Protein AF-A0AA41VU25-F1 (afdb_monomer_lite)

Foldseek 3Di:
DDDPCNVQVFDFPDDDDPDTDTHNDPPDDPVPGDDDPPPPPPPDPDDDDDLADCDWPPDDNVVLVVLLVVQVVDDAQEEDDPPQDCLCVLVSVLVCVVPDQKHKYADPPDDPVLVSVVLSVSCVSQVWHFSDCPPNMTMIGNDPDDDRPDPPPDDDDDPVSRCVRPDDPDDDDDDDDDDDDDDDPDDDDDDDDDDDDDDDDDDD

InterPro domains:
  IPR001890 RNA-binding, CRM domain [PF01985] (59-142)
  IPR001890 RNA-binding, CRM domain [PS51295] (57-153)
  IPR001890 RNA-binding, CRM domain [SM01103] (59-142)
  IPR035920 YhbY-like superfamily [G3DSA:3.30.110.60] (59-152)
  IPR035920 YhbY-like superfamily [SSF75471] (59-149)
  IPR044599 CRS2-associated factor, plant [PTHR46247] (3-173)

Structure (mmCIF, N/CA/C/O backbone):
data_AF-A0AA41VU25-F1
#
_entry.id   AF-A0AA41VU25-F1
#
loop_
_atom_site.group_PDB
_atom_site.id
_atom_site.type_symbol
_atom_site.label_atom_id
_atom_site.label_alt_id
_atom_site.label_comp_id
_atom_site.label_asym_id
_atom_site.label_entity_id
_atom_site.label_seq_id
_atom_site.pdbx_PDB_ins_code
_atom_site.Cartn_x
_atom_site.Cartn_y
_atom_site.Cartn_z
_atom_site.occupancy
_atom_site.B_iso_or_equiv
_atom_site.auth_seq_id
_atom_site.auth_comp_id
_atom_site.auth_asym_id
_atom_site.auth_atom_id
_atom_site.pdbx_PDB_model_num
ATOM 1 N N . MET A 1 1 ? 10.301 0.968 -45.596 1.00 41.22 1 MET A N 1
ATOM 2 C CA . MET A 1 1 ? 11.310 0.675 -44.555 1.00 41.22 1 MET A CA 1
ATOM 3 C C . MET A 1 1 ? 12.682 0.916 -45.179 1.00 41.22 1 MET A C 1
ATOM 5 O O . MET A 1 1 ? 13.090 0.111 -45.998 1.00 41.22 1 MET A O 1
ATOM 9 N N . LEU A 1 2 ? 13.325 2.062 -44.917 1.00 47.28 2 LEU A N 1
ATOM 10 C CA . LEU A 1 2 ? 14.643 2.379 -45.497 1.00 47.28 2 LEU A CA 1
ATOM 11 C C . LEU A 1 2 ? 15.702 1.459 -44.886 1.00 47.28 2 LEU A C 1
ATOM 13 O O . LEU A 1 2 ? 15.815 1.381 -43.659 1.00 47.28 2 LEU A O 1
ATOM 17 N N . THR A 1 3 ? 16.449 0.755 -45.729 1.00 66.44 3 THR A N 1
ATOM 18 C CA . THR A 1 3 ? 17.489 -0.172 -45.285 1.00 66.44 3 THR A CA 1
ATOM 19 C C . THR A 1 3 ? 18.741 0.603 -44.876 1.00 66.44 3 THR A C 1
ATOM 21 O O . THR A 1 3 ? 18.962 1.742 -45.285 1.00 66.44 3 THR A O 1
ATOM 24 N N . LEU A 1 4 ? 19.588 0.006 -44.031 1.00 66.31 4 LEU A N 1
ATOM 25 C CA . LEU A 1 4 ? 20.839 0.640 -43.598 1.00 66.31 4 LEU A CA 1
ATOM 26 C C . LEU A 1 4 ? 21.718 1.024 -44.803 1.00 66.31 4 LEU A C 1
ATOM 28 O O . LEU A 1 4 ? 22.346 2.080 -44.787 1.00 66.31 4 LEU A O 1
ATOM 32 N N . GLN A 1 5 ? 21.672 0.215 -45.863 1.00 67.19 5 GLN A N 1
ATOM 33 C CA . GLN A 1 5 ? 22.309 0.446 -47.161 1.00 67.19 5 GLN A CA 1
ATOM 34 C C . GLN A 1 5 ? 21.930 1.800 -47.781 1.00 67.19 5 GLN A C 1
ATOM 36 O O . GLN A 1 5 ? 22.823 2.534 -48.203 1.00 67.19 5 GLN A O 1
ATOM 41 N N . ASP A 1 6 ? 20.650 2.174 -47.726 1.00 64.88 6 ASP A N 1
ATOM 42 C CA . ASP A 1 6 ? 20.134 3.429 -48.292 1.00 64.88 6 ASP A CA 1
ATOM 43 C C . ASP A 1 6 ? 20.660 4.663 -47.542 1.00 64.88 6 ASP A C 1
ATOM 45 O O . ASP A 1 6 ? 20.909 5.707 -48.138 1.00 64.88 6 ASP A O 1
ATOM 49 N N . LYS A 1 7 ? 20.883 4.542 -46.225 1.00 67.25 7 LYS A N 1
ATOM 50 C CA . LYS A 1 7 ? 21.406 5.631 -45.378 1.00 67.25 7 LYS A CA 1
ATOM 51 C C . LYS A 1 7 ? 22.928 5.741 -45.387 1.00 67.25 7 LYS A C 1
ATOM 53 O O . LYS A 1 7 ? 23.464 6.792 -45.051 1.00 67.25 7 LYS A O 1
ATOM 58 N N . THR A 1 8 ? 23.628 4.646 -45.684 1.00 67.81 8 THR A N 1
ATOM 59 C CA . THR A 1 8 ? 25.094 4.570 -45.571 1.00 67.81 8 THR A CA 1
ATOM 60 C C . THR A 1 8 ? 25.846 4.462 -46.893 1.00 67.81 8 THR A C 1
ATOM 62 O O . THR A 1 8 ? 27.078 4.382 -46.839 1.00 67.81 8 THR A O 1
ATOM 65 N N . SER A 1 9 ? 25.131 4.494 -48.028 1.00 70.25 9 SER A N 1
ATOM 66 C CA . SER A 1 9 ? 25.654 4.547 -49.407 1.00 70.25 9 SER A CA 1
ATOM 67 C C . SER A 1 9 ? 26.763 3.529 -49.719 1.00 70.25 9 SER A C 1
ATOM 69 O O . SER A 1 9 ? 27.660 3.779 -50.520 1.00 70.25 9 SER A O 1
ATOM 71 N N . GLY A 1 10 ? 26.719 2.352 -49.088 1.00 76.69 10 GLY A N 1
ATOM 72 C CA . GLY A 1 10 ? 27.712 1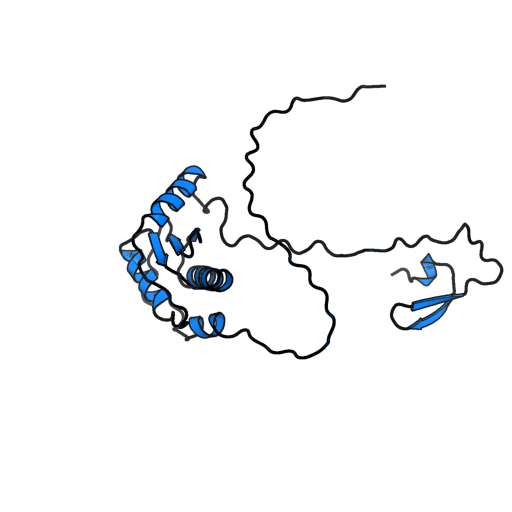.293 -49.272 1.00 76.69 10 GLY A CA 1
ATOM 73 C C . GLY A 1 10 ? 27.094 -0.098 -49.302 1.00 76.69 10 GLY A C 1
ATOM 74 O O . GLY A 1 10 ? 25.953 -0.298 -48.895 1.00 76.69 10 GLY A O 1
ATOM 75 N N . LYS A 1 11 ? 27.859 -1.084 -49.775 1.00 82.06 11 LYS A N 1
ATOM 76 C CA . LYS A 1 11 ? 27.444 -2.489 -49.849 1.00 82.06 11 LYS A CA 1
ATOM 77 C C . LYS A 1 11 ? 27.870 -3.238 -48.585 1.00 82.06 11 LYS A C 1
ATOM 79 O O . LYS A 1 11 ? 29.040 -3.198 -48.217 1.00 82.06 11 LYS A O 1
ATOM 84 N N . ILE A 1 12 ? 26.948 -3.939 -47.924 1.00 83.62 12 ILE A N 1
ATOM 85 C CA . ILE A 1 12 ? 27.280 -4.791 -46.771 1.00 83.62 12 ILE A CA 1
ATOM 86 C C . ILE A 1 12 ? 28.015 -6.025 -47.297 1.00 83.62 12 ILE A C 1
ATOM 88 O O . ILE A 1 12 ? 27.480 -6.741 -48.140 1.00 83.62 12 ILE A O 1
ATOM 92 N N . ILE A 1 13 ? 29.246 -6.241 -46.831 1.00 87.69 13 ILE A N 1
ATOM 93 C CA . ILE A 1 13 ? 30.076 -7.395 -47.224 1.00 87.69 13 ILE A CA 1
ATOM 94 C C . ILE A 1 13 ? 30.169 -8.444 -46.120 1.00 87.69 13 ILE A C 1
ATOM 96 O O . ILE A 1 13 ? 30.471 -9.599 -46.400 1.00 87.69 13 ILE A O 1
ATOM 100 N N . TYR A 1 14 ? 29.891 -8.053 -44.875 1.00 86.69 14 TYR A N 1
ATOM 101 C CA . TYR A 1 14 ? 29.884 -8.960 -43.739 1.00 86.69 14 TYR A CA 1
ATOM 102 C C . TYR A 1 14 ? 28.978 -8.433 -42.627 1.00 86.69 14 TYR A C 1
ATOM 104 O O . TYR A 1 14 ? 28.976 -7.235 -42.319 1.00 86.69 14 TYR A O 1
ATOM 112 N N . ARG A 1 15 ? 28.213 -9.341 -42.021 1.00 86.31 15 ARG A N 1
ATOM 113 C CA . ARG A 1 15 ? 27.334 -9.058 -40.887 1.00 86.31 15 ARG A CA 1
ATOM 114 C C . ARG A 1 15 ? 27.413 -10.220 -39.905 1.00 86.31 15 ARG A C 1
ATOM 116 O O . ARG A 1 15 ? 27.029 -11.330 -40.256 1.00 86.31 15 ARG A O 1
ATOM 123 N N . HIS A 1 16 ? 27.881 -9.954 -38.690 1.00 89.00 16 HIS A N 1
ATOM 124 C CA . HIS A 1 16 ? 27.944 -10.949 -37.621 1.00 89.00 16 HIS A CA 1
ATOM 125 C C . HIS A 1 16 ? 27.692 -10.288 -36.264 1.00 89.00 16 HIS A C 1
ATOM 127 O O . HIS A 1 16 ? 28.461 -9.431 -35.827 1.00 89.00 16 HIS A O 1
ATOM 133 N N . GLY A 1 17 ? 26.606 -10.682 -35.594 1.00 85.50 17 GLY A N 1
ATOM 134 C CA . GLY A 1 17 ? 26.178 -10.077 -34.330 1.00 85.50 17 GLY A CA 1
ATOM 135 C C . GLY A 1 17 ? 25.996 -8.557 -34.444 1.00 85.50 17 GLY A C 1
ATOM 136 O O . GLY A 1 17 ? 25.300 -8.074 -35.338 1.00 85.50 17 GLY A O 1
ATOM 137 N N . GLY A 1 18 ? 26.647 -7.811 -33.545 1.00 81.00 18 GLY A N 1
ATOM 138 C CA . GLY A 1 18 ? 26.679 -6.342 -33.543 1.00 81.00 18 GLY A CA 1
ATOM 139 C C . GLY A 1 18 ? 27.712 -5.709 -34.488 1.00 81.00 18 GLY A C 1
ATOM 140 O O . GLY A 1 18 ? 27.773 -4.485 -34.580 1.00 81.00 18 GLY A O 1
ATOM 141 N N . LEU A 1 19 ? 28.522 -6.509 -35.192 1.00 81.00 19 LEU A N 1
ATOM 142 C CA . LEU A 1 19 ? 29.538 -6.025 -36.126 1.00 81.00 19 LEU A CA 1
ATOM 143 C C . LEU A 1 19 ? 28.995 -6.014 -37.561 1.00 81.00 19 LEU A C 1
ATOM 145 O O . LEU A 1 19 ? 28.517 -7.028 -38.081 1.00 81.00 19 LEU A O 1
ATOM 149 N N . LEU A 1 20 ? 29.124 -4.866 -38.225 1.00 83.19 20 LEU A N 1
ATOM 150 C CA . LEU A 1 20 ? 28.741 -4.675 -39.621 1.00 83.19 20 LEU A CA 1
ATOM 151 C C . LEU A 1 20 ? 29.909 -4.072 -40.401 1.00 83.19 20 LEU A C 1
ATOM 153 O O . LEU A 1 20 ? 30.399 -2.996 -40.060 1.00 83.19 20 LEU A O 1
ATOM 157 N N . VAL A 1 21 ? 30.334 -4.757 -41.464 1.00 83.94 21 VAL A N 1
ATOM 158 C CA . VAL A 1 21 ? 31.410 -4.296 -42.350 1.00 83.94 21 VAL A CA 1
ATOM 159 C C . VAL A 1 21 ? 30.805 -3.877 -43.686 1.00 83.94 21 VAL A C 1
ATOM 161 O O . VAL A 1 21 ? 30.154 -4.667 -44.379 1.00 83.94 21 VAL A O 1
ATOM 164 N N . LEU A 1 22 ? 31.024 -2.611 -44.041 1.00 83.19 22 LEU A N 1
ATOM 165 C CA . LEU A 1 22 ? 30.479 -1.981 -45.239 1.00 83.19 22 LEU A CA 1
ATOM 166 C C . LEU A 1 22 ? 31.597 -1.607 -46.215 1.00 83.19 22 LEU A C 1
ATOM 168 O O . LEU A 1 22 ? 32.545 -0.915 -45.848 1.00 83.19 22 LEU A O 1
ATOM 172 N N . TYR A 1 23 ? 31.441 -2.001 -47.473 1.00 82.62 23 TYR A N 1
ATOM 173 C CA . TYR A 1 23 ? 32.309 -1.612 -48.575 1.00 82.62 23 TYR A CA 1
ATOM 174 C C . TYR A 1 23 ? 31.723 -0.413 -49.332 1.00 82.62 23 TYR A C 1
ATOM 176 O O . TYR A 1 23 ? 30.614 -0.490 -49.859 1.00 82.62 23 TYR A O 1
ATOM 184 N N . ARG A 1 24 ? 32.473 0.694 -49.403 1.00 76.00 24 ARG A N 1
ATOM 185 C CA . ARG A 1 24 ? 32.051 1.961 -50.042 1.00 76.00 24 ARG A CA 1
ATOM 186 C C . ARG A 1 24 ? 32.829 2.327 -51.318 1.00 76.00 24 ARG A C 1
ATOM 188 O O . ARG A 1 24 ? 32.585 3.373 -51.904 1.00 76.00 24 ARG A O 1
ATOM 195 N N . GLY A 1 25 ? 33.740 1.462 -51.777 1.00 78.56 25 GLY A N 1
ATOM 196 C CA . GLY A 1 25 ? 34.545 1.692 -52.985 1.00 78.56 25 GLY A CA 1
ATOM 197 C C . GLY A 1 25 ? 35.730 2.653 -52.798 1.00 78.56 25 GLY A C 1
ATOM 198 O O . GLY A 1 25 ? 36.012 3.112 -51.694 1.00 78.56 25 GLY A O 1
ATOM 199 N N . ARG A 1 26 ? 36.454 2.933 -53.895 1.00 77.06 26 ARG A N 1
ATOM 200 C CA . ARG A 1 26 ? 37.685 3.759 -53.915 1.00 77.06 26 ARG A CA 1
ATOM 201 C C . ARG A 1 26 ? 37.443 5.277 -53.946 1.00 77.06 26 ARG A C 1
ATOM 203 O O . ARG A 1 26 ? 38.367 6.029 -53.675 1.00 77.06 26 ARG A O 1
ATOM 210 N N . HIS A 1 27 ? 36.217 5.715 -54.235 1.00 67.88 27 HIS A N 1
ATOM 211 C CA . HIS A 1 27 ? 35.813 7.130 -54.284 1.00 67.88 27 HIS A CA 1
ATOM 212 C C . HIS A 1 27 ? 35.072 7.577 -53.014 1.00 67.88 27 HIS A C 1
ATOM 214 O O . HIS A 1 27 ? 34.283 8.516 -53.040 1.00 67.88 27 HIS A O 1
ATOM 220 N N . TYR A 1 28 ? 35.281 6.881 -51.897 1.00 73.44 28 TYR A N 1
ATOM 221 C CA . TYR A 1 28 ? 34.665 7.250 -50.631 1.00 73.44 28 TYR A CA 1
ATOM 222 C C . TYR A 1 28 ? 35.291 8.537 -50.087 1.00 73.44 28 TYR A C 1
ATOM 224 O O . TYR A 1 28 ? 36.489 8.569 -49.806 1.00 73.44 28 TYR A O 1
ATOM 232 N N . ILE A 1 29 ? 34.474 9.576 -49.901 1.00 75.81 29 ILE A N 1
ATOM 233 C CA . ILE A 1 29 ? 34.880 10.842 -49.288 1.00 75.81 29 ILE A CA 1
ATOM 234 C C . ILE A 1 29 ? 34.591 10.754 -47.781 1.00 75.81 29 ILE A C 1
ATOM 236 O O . ILE A 1 29 ? 33.427 10.799 -47.379 1.00 75.81 29 ILE A O 1
ATOM 240 N N . PRO A 1 30 ? 35.609 10.676 -46.899 1.00 74.81 30 PRO A N 1
ATOM 241 C CA . PRO A 1 30 ? 35.383 10.505 -45.460 1.00 74.81 30 PRO A CA 1
ATOM 242 C C . PRO A 1 30 ? 34.601 11.650 -44.804 1.00 74.81 30 PRO A C 1
ATOM 244 O O . PRO A 1 30 ? 34.022 11.460 -43.736 1.00 74.81 30 PRO A O 1
ATOM 247 N N . LYS A 1 31 ? 34.590 12.831 -45.433 1.00 78.12 31 LYS A N 1
ATOM 248 C CA . LYS A 1 31 ? 33.888 14.030 -44.958 1.00 78.12 31 LYS A CA 1
ATOM 249 C C . LYS A 1 31 ? 32.368 13.944 -45.117 1.00 78.12 31 LYS A C 1
ATOM 251 O O . LYS A 1 31 ? 31.656 14.536 -44.320 1.00 78.12 31 LYS A O 1
ATOM 256 N N . GLU A 1 32 ? 31.879 13.179 -46.090 1.00 75.44 32 GLU A N 1
ATOM 257 C CA . GLU A 1 32 ? 30.443 12.998 -46.361 1.00 75.44 32 GLU A CA 1
ATOM 258 C C . GLU A 1 32 ? 29.867 11.780 -45.627 1.00 75.44 32 GLU A C 1
ATOM 260 O O . GLU A 1 32 ? 28.748 11.336 -45.888 1.00 75.44 32 GLU A O 1
ATOM 265 N N . ARG A 1 33 ? 30.639 11.196 -44.702 1.00 75.94 33 ARG A N 1
ATOM 266 C CA . ARG A 1 33 ? 30.195 10.020 -43.964 1.00 75.94 33 ARG A CA 1
ATOM 267 C C . ARG A 1 33 ? 28.975 10.371 -43.104 1.00 75.94 33 ARG A C 1
ATOM 269 O O . ARG A 1 33 ? 29.029 11.340 -42.343 1.00 75.94 33 ARG A O 1
ATOM 276 N N . PRO A 1 34 ? 27.906 9.562 -43.132 1.00 73.38 34 PRO A N 1
ATOM 277 C CA . PRO A 1 34 ? 26.805 9.741 -42.202 1.00 73.38 34 PRO A CA 1
ATOM 278 C C . PRO A 1 34 ? 27.305 9.449 -40.785 1.00 73.38 34 PRO A C 1
ATOM 280 O O . PRO A 1 34 ? 27.796 8.355 -40.489 1.00 73.38 34 PRO A O 1
ATOM 283 N N . VAL A 1 35 ? 27.192 10.439 -39.904 1.00 77.00 35 VAL A N 1
ATOM 284 C CA . VAL A 1 35 ? 27.427 10.256 -38.473 1.00 77.00 35 VAL A CA 1
ATOM 285 C C . VAL A 1 35 ? 26.177 9.600 -37.908 1.00 77.00 35 VAL A C 1
ATOM 287 O O . VAL A 1 35 ? 25.167 10.259 -37.681 1.00 77.00 35 VAL A O 1
ATOM 290 N N . VAL A 1 36 ? 26.221 8.279 -37.739 1.00 70.19 36 VAL A N 1
ATOM 291 C CA . VAL A 1 36 ? 25.159 7.562 -37.031 1.00 70.19 36 VAL A CA 1
ATOM 292 C C . VAL A 1 36 ? 25.329 7.894 -35.550 1.00 70.19 36 VAL A C 1
ATOM 294 O O . VAL A 1 36 ? 26.361 7.525 -34.982 1.00 70.19 36 VAL A O 1
ATOM 297 N N . PRO A 1 37 ? 24.386 8.614 -34.919 1.00 74.50 37 PRO A N 1
ATOM 298 C CA . PRO A 1 37 ? 24.480 8.865 -33.492 1.00 74.50 37 PRO A CA 1
ATOM 299 C C . PRO A 1 37 ? 24.480 7.519 -32.770 1.00 74.50 37 PRO A C 1
ATOM 301 O O . PRO A 1 37 ? 23.739 6.607 -33.146 1.00 74.50 37 PRO A O 1
ATOM 304 N N . VAL A 1 38 ? 25.315 7.384 -31.740 1.00 74.44 38 VAL A N 1
ATOM 305 C CA . VAL A 1 38 ? 25.257 6.222 -30.852 1.00 74.44 38 VAL A CA 1
ATOM 306 C C . VAL A 1 38 ? 23.897 6.289 -30.167 1.00 74.44 38 VAL A C 1
ATOM 308 O O . VAL A 1 38 ? 23.686 7.087 -29.257 1.00 74.44 38 VAL A O 1
ATOM 311 N N . MET A 1 39 ? 22.934 5.520 -30.673 1.00 67.00 39 MET A N 1
ATOM 312 C CA . MET A 1 39 ? 21.599 5.457 -30.101 1.00 67.00 39 MET A CA 1
ATOM 313 C C . MET A 1 39 ? 21.704 4.721 -28.764 1.00 67.00 39 MET A C 1
ATOM 315 O O . MET A 1 39 ? 21.533 3.505 -28.710 1.00 67.00 39 MET A O 1
ATOM 319 N N . LEU A 1 40 ? 21.976 5.456 -27.679 1.00 66.94 40 LEU A N 1
ATOM 320 C CA . LEU A 1 40 ? 21.657 5.029 -26.313 1.00 66.94 40 LEU A CA 1
ATOM 321 C C . LEU A 1 40 ? 20.131 5.025 -26.169 1.00 66.94 40 LEU A C 1
ATOM 323 O O . LEU A 1 40 ? 19.542 5.824 -25.450 1.00 66.94 40 LEU A O 1
ATOM 327 N N . TRP A 1 41 ? 19.462 4.148 -26.908 1.00 65.12 41 TRP A N 1
ATOM 328 C CA . TRP A 1 41 ? 18.037 3.921 -26.747 1.00 65.12 41 TRP A CA 1
ATOM 329 C C . TRP A 1 41 ? 17.854 3.023 -25.522 1.00 65.12 41 TRP A C 1
ATOM 331 O O . TRP A 1 41 ? 17.637 1.820 -25.634 1.00 65.12 41 TRP A O 1
ATOM 341 N N . ARG A 1 42 ? 18.020 3.603 -24.330 1.00 73.12 42 ARG A N 1
ATOM 342 C CA . ARG A 1 42 ? 17.448 3.029 -23.115 1.00 73.12 42 ARG A CA 1
ATOM 343 C C . ARG A 1 42 ? 16.050 3.626 -23.008 1.00 73.12 42 ARG A C 1
ATOM 345 O O . ARG A 1 42 ? 15.961 4.843 -22.828 1.00 73.12 42 ARG A O 1
ATOM 352 N N . PRO A 1 43 ? 14.973 2.842 -23.212 1.00 81.62 43 PRO A N 1
ATOM 353 C CA . PRO A 1 43 ? 13.639 3.354 -22.941 1.00 81.62 43 PRO A CA 1
ATOM 354 C C . PRO A 1 43 ? 13.638 3.902 -21.516 1.00 81.62 43 PRO A C 1
ATOM 356 O O . PRO A 1 43 ? 14.293 3.332 -20.641 1.00 81.62 43 PRO A O 1
ATOM 359 N N . HIS A 1 44 ? 12.958 5.028 -21.303 1.00 81.25 44 HIS A N 1
ATOM 360 C CA . HIS A 1 44 ? 12.808 5.554 -19.955 1.00 81.25 44 HIS A CA 1
ATOM 361 C C . HIS A 1 44 ? 12.253 4.435 -19.078 1.00 81.25 44 HIS A C 1
ATOM 363 O O . HIS A 1 44 ? 11.290 3.768 -19.472 1.00 81.25 44 HIS A O 1
ATOM 369 N N . GLU A 1 45 ? 12.887 4.204 -17.930 1.00 84.19 45 GLU A N 1
ATOM 370 C CA . GLU A 1 45 ? 12.468 3.135 -17.038 1.00 84.19 45 GLU A CA 1
ATOM 371 C C . GLU A 1 45 ? 10.974 3.294 -16.729 1.00 84.19 45 GLU A C 1
ATOM 373 O O . GLU A 1 45 ? 10.497 4.422 -16.530 1.00 84.19 45 GLU A O 1
ATOM 378 N N . PRO A 1 46 ? 10.198 2.200 -16.757 1.00 90.12 46 PRO A N 1
ATOM 379 C CA . PRO A 1 46 ? 8.777 2.284 -16.484 1.00 90.12 46 PRO A CA 1
ATOM 380 C C . PRO A 1 46 ? 8.569 2.847 -15.076 1.00 90.12 46 PRO A C 1
ATOM 382 O O . PRO A 1 46 ? 9.053 2.300 -14.086 1.00 90.12 46 PRO A O 1
ATOM 385 N N . ILE A 1 47 ? 7.838 3.957 -14.986 1.00 86.69 47 ILE A N 1
ATOM 386 C CA . ILE A 1 47 ? 7.497 4.570 -13.704 1.00 86.69 47 ILE A CA 1
ATOM 387 C C . ILE A 1 47 ? 6.339 3.769 -13.108 1.00 86.69 47 ILE A C 1
ATOM 389 O O . ILE A 1 47 ? 5.194 3.896 -13.543 1.00 86.69 47 ILE A O 1
ATOM 393 N N . TYR A 1 48 ? 6.629 2.940 -12.107 1.00 83.19 48 TYR A N 1
ATOM 394 C CA . TYR A 1 48 ? 5.590 2.204 -11.393 1.00 83.19 48 TYR A CA 1
ATOM 395 C C . TYR A 1 48 ? 4.832 3.131 -10.432 1.00 83.19 48 TYR A C 1
ATOM 397 O O . TYR A 1 48 ? 5.454 3.875 -9.664 1.00 83.19 48 TYR A O 1
ATOM 405 N N . PRO A 1 49 ? 3.489 3.090 -10.421 1.00 84.50 49 PRO A N 1
ATOM 406 C CA . PRO A 1 49 ? 2.710 3.863 -9.469 1.00 84.50 49 PRO A CA 1
ATOM 407 C C . PRO A 1 49 ? 2.990 3.396 -8.036 1.00 84.50 49 PRO A C 1
ATOM 409 O O . PRO A 1 49 ? 3.204 2.215 -7.759 1.00 84.50 49 PRO A O 1
ATOM 412 N N . ARG A 1 50 ? 2.968 4.341 -7.092 1.00 85.69 50 ARG A N 1
ATOM 413 C CA . ARG A 1 50 ? 3.150 4.041 -5.668 1.00 85.69 50 ARG A CA 1
ATOM 414 C C . ARG A 1 50 ? 1.939 3.280 -5.129 1.00 85.69 50 ARG A C 1
ATOM 416 O O . ARG A 1 50 ? 0.801 3.629 -5.421 1.00 85.69 50 ARG A O 1
ATOM 423 N N . LEU A 1 51 ? 2.200 2.297 -4.267 1.00 81.56 51 LEU A N 1
ATOM 424 C CA . LEU A 1 51 ? 1.161 1.484 -3.627 1.00 81.56 51 LEU A CA 1
ATOM 425 C C . LEU A 1 51 ? 0.222 2.305 -2.722 1.00 81.56 51 LEU A C 1
ATOM 427 O O . LEU A 1 51 ? -0.961 2.004 -2.621 1.00 81.56 51 LEU A O 1
ATOM 431 N N . ILE A 1 52 ? 0.752 3.346 -2.076 1.00 85.38 52 ILE A N 1
ATOM 432 C CA . ILE A 1 52 ? -0.025 4.313 -1.295 1.00 85.38 52 ILE A CA 1
ATOM 433 C C . ILE A 1 52 ? 0.098 5.672 -1.975 1.00 85.38 52 ILE A C 1
ATOM 435 O O . ILE A 1 52 ? 1.209 6.158 -2.210 1.00 85.38 52 ILE A O 1
ATOM 439 N N . LYS A 1 53 ? -1.047 6.289 -2.268 1.00 81.56 53 LYS A N 1
ATOM 440 C CA . LYS A 1 53 ? -1.127 7.656 -2.789 1.00 81.56 53 LYS A CA 1
ATOM 441 C C . LYS A 1 53 ? -0.855 8.680 -1.678 1.00 81.56 53 LYS A C 1
ATOM 443 O O . LYS A 1 53 ? -1.081 8.422 -0.494 1.00 81.56 53 LYS A O 1
ATOM 448 N N . SER A 1 54 ? -0.362 9.863 -2.050 1.00 77.12 54 SER A N 1
ATOM 449 C CA . SER A 1 54 ? -0.142 10.975 -1.106 1.00 77.12 54 SER A CA 1
ATOM 450 C C . SER A 1 54 ? -1.438 11.411 -0.423 1.00 77.12 54 SER A C 1
ATOM 452 O O . SER A 1 54 ? -1.428 11.725 0.770 1.00 77.12 54 SER A O 1
ATOM 454 N N . THR A 1 55 ? -2.536 11.341 -1.163 1.00 80.75 55 THR A N 1
ATOM 455 C CA . THR A 1 55 ? -3.893 11.638 -0.719 1.00 80.75 55 THR A CA 1
ATOM 456 C C . THR A 1 55 ? -4.725 10.382 -0.911 1.00 80.75 55 THR A C 1
ATOM 458 O O . THR A 1 55 ? -4.574 9.696 -1.925 1.00 80.75 55 THR A O 1
ATOM 461 N N . ILE A 1 56 ? -5.552 10.045 0.074 1.00 81.69 56 ILE A N 1
ATOM 462 C CA . ILE A 1 56 ? -6.525 8.968 -0.092 1.00 81.69 56 ILE A CA 1
ATOM 463 C C . ILE A 1 56 ? -7.603 9.461 -1.063 1.00 81.69 56 ILE A C 1
ATOM 465 O O . ILE A 1 56 ? -8.004 10.621 -1.001 1.00 81.69 56 ILE A O 1
ATOM 469 N N . ASP A 1 57 ? -8.036 8.599 -1.984 1.00 77.81 57 ASP A N 1
ATOM 470 C CA . ASP A 1 57 ? -9.073 8.957 -2.951 1.00 77.81 57 ASP A CA 1
ATOM 471 C C . ASP A 1 57 ? -10.358 9.357 -2.200 1.00 77.81 57 ASP A C 1
ATOM 473 O O . ASP A 1 57 ? -10.860 8.590 -1.380 1.00 77.81 57 ASP A O 1
ATOM 477 N N . GLY A 1 58 ? -10.860 10.567 -2.463 1.00 75.56 58 GLY A N 1
ATOM 478 C CA . GLY A 1 58 ? -12.069 11.112 -1.833 1.00 75.56 58 GLY A CA 1
ATOM 479 C C . GLY A 1 58 ? -11.855 11.917 -0.546 1.00 75.56 58 GLY A C 1
ATOM 480 O O . GLY A 1 58 ? -12.815 12.509 -0.073 1.00 75.56 58 GLY A O 1
ATOM 481 N N . LEU A 1 59 ? -10.629 11.998 -0.013 1.00 82.00 59 LEU A N 1
ATOM 482 C CA . LEU A 1 59 ? -10.314 12.760 1.204 1.00 82.00 59 LEU A CA 1
ATOM 483 C C . LEU A 1 59 ? -9.436 13.980 0.907 1.00 82.00 59 LEU A C 1
ATOM 485 O O . LEU A 1 59 ? -8.651 13.988 -0.047 1.00 82.00 59 LEU A O 1
ATOM 489 N N . THR A 1 60 ? -9.503 15.004 1.756 1.00 88.06 60 THR A N 1
ATOM 490 C CA . THR A 1 60 ? -8.569 16.133 1.684 1.00 88.06 60 THR A CA 1
ATOM 491 C C . THR A 1 60 ? -7.178 15.747 2.206 1.00 88.06 60 THR A C 1
ATOM 493 O O . THR A 1 60 ? -6.961 14.710 2.848 1.00 88.06 60 THR A O 1
ATOM 496 N N . ILE A 1 61 ? -6.178 16.580 1.904 1.00 87.31 61 ILE A N 1
ATOM 497 C CA . ILE A 1 61 ? -4.781 16.334 2.297 1.00 87.31 61 ILE A CA 1
ATOM 498 C C . ILE A 1 61 ? -4.635 16.312 3.824 1.00 87.31 61 ILE A C 1
ATOM 500 O O . ILE A 1 61 ? -3.884 15.488 4.355 1.00 87.31 61 ILE A O 1
ATOM 504 N N . ASP A 1 62 ? -5.346 17.190 4.527 1.00 89.94 62 ASP A N 1
ATOM 505 C CA . ASP A 1 62 ? -5.227 17.322 5.977 1.00 89.94 62 ASP A CA 1
ATOM 506 C C . ASP A 1 62 ? -5.967 16.203 6.708 1.00 89.94 62 ASP A C 1
ATOM 508 O O . ASP A 1 62 ? -5.364 15.550 7.561 1.00 89.94 62 ASP A O 1
ATOM 512 N N . GLU A 1 63 ? -7.169 15.837 6.257 1.00 88.88 63 GLU A N 1
ATOM 513 C CA . GLU A 1 63 ? -7.863 14.632 6.733 1.00 88.88 63 GLU A CA 1
ATOM 514 C C . GLU A 1 63 ? -7.005 13.380 6.515 1.00 88.88 63 GLU A C 1
ATOM 516 O O . GLU A 1 63 ? -6.877 12.538 7.399 1.00 88.88 63 GLU A O 1
ATOM 521 N N . THR A 1 64 ? -6.312 13.268 5.376 1.00 87.25 64 THR A N 1
ATOM 522 C CA . THR A 1 64 ? -5.408 12.135 5.125 1.00 87.25 64 THR A CA 1
ATOM 523 C C . THR A 1 64 ? -4.247 12.092 6.134 1.00 87.25 64 THR A C 1
ATOM 525 O O . THR A 1 64 ? -3.818 11.011 6.559 1.00 87.25 64 THR A O 1
ATOM 528 N N . LYS A 1 65 ? -3.693 13.244 6.538 1.00 90.44 65 LYS A N 1
ATOM 529 C CA . LYS A 1 65 ? -2.649 13.298 7.581 1.00 90.44 65 LYS A CA 1
ATOM 530 C C . LYS A 1 65 ? -3.213 12.885 8.937 1.00 90.44 65 LYS A C 1
ATOM 532 O O . LYS A 1 65 ? -2.560 12.115 9.649 1.00 90.44 65 LYS A O 1
ATOM 537 N N . GLU A 1 66 ? -4.410 13.351 9.272 1.00 91.31 66 GLU A N 1
ATOM 538 C CA . GLU A 1 66 ? -5.113 12.962 10.493 1.00 91.31 66 GLU A CA 1
ATOM 539 C C . GLU A 1 66 ? -5.398 11.463 10.513 1.00 91.31 66 GLU A C 1
ATOM 541 O O . GLU A 1 66 ? -5.071 10.803 11.497 1.00 91.31 66 GLU A O 1
ATOM 546 N N . MET A 1 67 ? -5.850 10.886 9.400 1.00 89.56 67 MET A N 1
ATOM 547 C CA . MET A 1 67 ? -6.048 9.446 9.229 1.00 89.56 67 MET A CA 1
ATOM 548 C C . MET A 1 67 ? -4.767 8.657 9.476 1.00 89.56 67 MET A C 1
ATOM 550 O O . MET A 1 67 ? -4.776 7.656 10.190 1.00 89.56 67 MET A O 1
ATOM 554 N N . ARG A 1 68 ? -3.627 9.120 8.957 1.00 90.44 68 ARG A N 1
ATOM 555 C CA . ARG A 1 68 ? -2.331 8.476 9.226 1.00 90.44 68 ARG A CA 1
ATOM 556 C C . ARG A 1 68 ? -1.952 8.541 10.704 1.00 90.44 68 ARG A C 1
ATOM 558 O O . ARG A 1 68 ? -1.400 7.572 11.221 1.00 90.44 68 ARG A O 1
ATOM 565 N N . LYS A 1 69 ? -2.228 9.657 11.384 1.00 91.56 69 LYS A N 1
ATOM 566 C CA . LYS A 1 69 ? -1.949 9.822 12.819 1.00 91.56 69 LYS A CA 1
ATOM 567 C C . LYS A 1 69 ? -2.882 8.955 13.668 1.00 91.56 69 LYS A C 1
ATOM 569 O O . LYS A 1 69 ? -2.403 8.222 14.531 1.00 91.56 69 LYS A O 1
ATOM 574 N N . ARG A 1 70 ? -4.184 8.992 13.374 1.00 91.81 70 ARG A N 1
ATOM 575 C CA . ARG A 1 70 ? -5.237 8.194 14.013 1.00 91.81 70 ARG A CA 1
ATOM 576 C C . ARG A 1 70 ? -4.941 6.711 13.857 1.00 91.81 70 ARG A C 1
ATOM 578 O O . ARG A 1 70 ? -4.837 6.012 14.855 1.00 91.81 70 ARG A O 1
ATOM 585 N N . GLY A 1 71 ? -4.668 6.265 12.635 1.00 88.81 71 GLY A N 1
ATOM 586 C CA . GLY A 1 71 ? -4.376 4.871 12.312 1.00 88.81 71 GLY A CA 1
ATOM 587 C C . GLY A 1 71 ? -3.165 4.278 13.029 1.00 88.81 71 GLY A C 1
ATOM 588 O O . GLY A 1 71 ? -3.177 3.103 13.375 1.00 88.81 71 GLY A O 1
ATOM 589 N N . LEU A 1 72 ? -2.134 5.080 13.316 1.00 87.94 72 LEU A N 1
ATOM 590 C CA . LEU A 1 72 ? -1.001 4.627 14.133 1.00 87.94 72 LEU A CA 1
ATOM 591 C C . LEU A 1 72 ? -1.374 4.459 15.616 1.00 87.94 72 LEU A C 1
ATOM 593 O O . LEU A 1 72 ? -0.759 3.648 16.309 1.00 87.94 72 LEU A O 1
ATOM 597 N N . SER A 1 73 ? -2.371 5.207 16.095 1.00 89.19 73 SER A N 1
ATOM 598 C CA . SER A 1 73 ? -2.873 5.147 17.471 1.00 89.19 73 SER A CA 1
ATOM 599 C C . SER A 1 73 ? -3.905 4.037 17.702 1.00 89.19 73 SER A C 1
ATOM 601 O O . SER A 1 73 ? -4.126 3.675 18.856 1.00 89.19 73 SER A O 1
ATOM 603 N N . VAL A 1 74 ? -4.528 3.505 16.643 1.00 90.81 74 VAL A N 1
ATOM 604 C CA . VAL A 1 74 ? -5.483 2.382 16.722 1.00 90.81 74 VAL A CA 1
ATOM 605 C C . VAL A 1 74 ? -4.776 1.142 17.292 1.00 90.81 74 VAL A C 1
ATOM 607 O O . VAL A 1 74 ? -3.620 0.903 16.930 1.00 90.81 74 VAL A O 1
ATOM 610 N N . PRO A 1 75 ? -5.407 0.357 18.187 1.00 91.06 75 PRO A N 1
ATOM 611 C CA . PRO A 1 75 ? -4.835 -0.899 18.672 1.00 91.06 75 PRO A CA 1
ATOM 612 C C . PRO A 1 75 ? -4.564 -1.884 17.525 1.00 91.06 75 PRO A C 1
ATOM 614 O O . PRO A 1 75 ? -5.220 -1.868 16.490 1.00 91.06 75 PRO A O 1
ATOM 617 N N . ALA A 1 76 ? -3.557 -2.744 17.688 1.00 91.31 76 ALA A N 1
ATOM 618 C CA . ALA A 1 76 ? -3.252 -3.742 16.667 1.00 91.31 76 ALA A CA 1
ATOM 619 C C . ALA A 1 76 ? -4.263 -4.889 16.739 1.00 91.31 76 ALA A C 1
ATOM 621 O O . ALA A 1 76 ? -4.385 -5.522 17.784 1.00 91.31 76 ALA A O 1
ATOM 622 N N . LEU A 1 77 ? -4.918 -5.180 15.616 1.00 90.25 77 LEU A N 1
ATOM 623 C CA . LEU A 1 77 ? -5.827 -6.312 15.459 1.00 90.25 77 LEU A CA 1
ATOM 624 C C . LEU A 1 77 ? -5.066 -7.640 15.515 1.00 90.25 77 LEU A C 1
ATOM 626 O O . LEU A 1 77 ? -5.468 -8.577 16.196 1.00 90.25 77 LEU A O 1
ATOM 630 N N . ALA A 1 78 ? -3.955 -7.722 14.783 1.00 88.94 78 ALA A N 1
ATOM 631 C CA . ALA A 1 78 ? -3.163 -8.937 14.666 1.00 88.94 78 ALA A CA 1
ATOM 632 C C . ALA A 1 78 ? -1.671 -8.619 14.564 1.00 88.94 78 ALA A C 1
ATOM 634 O O . ALA A 1 78 ? -1.269 -7.579 14.033 1.00 88.94 78 ALA A O 1
ATOM 635 N N . LYS A 1 79 ? -0.850 -9.557 15.045 1.00 90.06 79 LYS A N 1
ATOM 636 C CA . LYS A 1 79 ? 0.606 -9.525 14.915 1.00 90.06 79 LYS A CA 1
ATOM 637 C C . LYS A 1 79 ? 1.057 -10.607 13.943 1.00 90.06 79 LYS A C 1
AT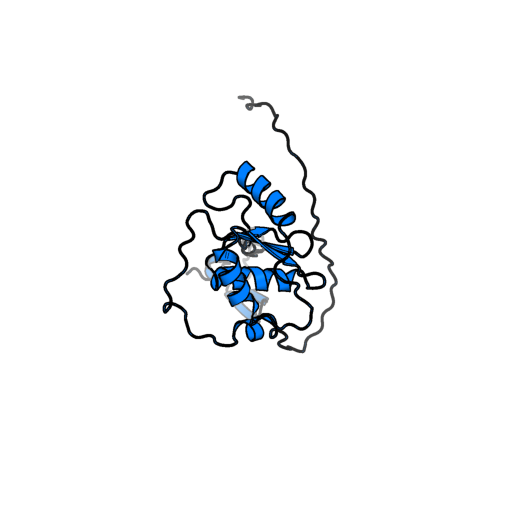OM 639 O O . LYS A 1 79 ? 0.889 -11.794 14.211 1.00 90.06 79 LYS A O 1
ATOM 644 N N . LEU A 1 80 ? 1.664 -10.195 12.839 1.00 88.44 80 LEU A N 1
ATOM 645 C CA . LEU A 1 80 ? 2.241 -11.094 11.853 1.00 88.44 80 LEU A CA 1
ATOM 646 C C . LEU A 1 80 ? 3.667 -11.457 12.258 1.00 88.44 80 LEU A C 1
ATOM 648 O O . LEU A 1 80 ? 4.491 -10.596 12.563 1.00 88.44 80 LEU A O 1
ATOM 652 N N . VAL A 1 81 ? 3.943 -12.757 12.258 1.00 83.69 81 VAL A N 1
AT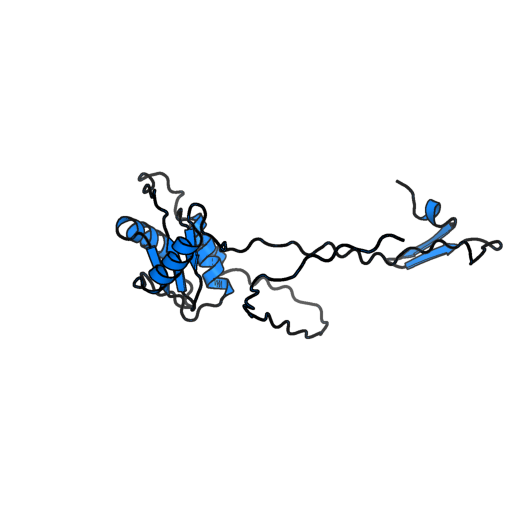OM 653 C CA . VAL A 1 81 ? 5.261 -13.329 12.549 1.00 83.69 81 VAL A CA 1
ATOM 654 C C . VAL A 1 81 ? 5.826 -13.919 11.251 1.00 83.69 81 VAL A C 1
ATOM 656 O O . VAL A 1 81 ? 5.078 -14.189 10.309 1.00 83.69 81 VAL A O 1
ATOM 659 N N . LYS A 1 82 ? 7.145 -14.144 11.191 1.00 79.56 82 LYS A N 1
ATOM 660 C CA . LYS A 1 82 ? 7.847 -14.720 10.026 1.00 79.56 82 LYS A CA 1
ATOM 661 C C . LYS A 1 82 ? 7.339 -16.098 9.572 1.00 79.56 82 LYS A C 1
ATOM 663 O O . LYS A 1 82 ? 7.701 -16.533 8.490 1.00 79.56 82 LYS A O 1
ATOM 668 N N . ASN A 1 83 ? 6.487 -16.763 10.353 1.00 73.50 83 ASN A N 1
ATOM 669 C CA . ASN A 1 83 ? 6.008 -18.120 10.075 1.00 73.50 83 ASN A CA 1
ATOM 670 C C . ASN A 1 83 ? 4.968 -18.201 8.936 1.00 73.50 83 ASN A C 1
ATOM 672 O O . ASN A 1 83 ? 4.438 -19.276 8.683 1.00 73.50 83 ASN A O 1
ATOM 676 N N . GLY A 1 84 ? 4.670 -17.092 8.248 1.00 66.81 84 GLY A N 1
ATOM 677 C CA . GLY A 1 84 ? 4.079 -17.104 6.903 1.00 66.81 84 GLY A CA 1
ATOM 678 C C . GLY A 1 84 ? 2.610 -17.520 6.780 1.00 66.81 84 GLY A C 1
ATOM 679 O O . GLY A 1 84 ? 2.079 -17.472 5.676 1.00 66.81 84 GLY A O 1
ATOM 680 N N . TYR A 1 85 ? 1.937 -17.912 7.867 1.00 78.94 85 TYR A N 1
ATOM 681 C CA . TYR A 1 85 ? 0.521 -18.272 7.814 1.00 78.94 85 TYR A CA 1
ATOM 682 C C . TYR A 1 85 ? -0.375 -17.060 8.067 1.00 78.94 85 TYR A C 1
ATOM 684 O O . TYR A 1 85 ? -0.414 -16.515 9.173 1.00 78.94 85 TYR A O 1
ATOM 692 N N . TYR A 1 86 ? -1.127 -16.671 7.039 1.00 82.94 86 TYR A N 1
ATOM 693 C CA . TYR A 1 86 ? -1.990 -15.488 7.060 1.00 82.94 86 TYR A CA 1
ATOM 694 C C . TYR A 1 86 ? -3.418 -15.783 6.584 1.00 82.94 86 TYR A C 1
ATOM 696 O O . TYR A 1 86 ? -4.179 -14.851 6.334 1.00 82.94 86 TYR A O 1
ATOM 704 N N . GLY A 1 87 ? -3.802 -17.061 6.475 1.00 82.25 87 GLY A N 1
ATOM 705 C CA . GLY A 1 87 ? -5.120 -17.468 5.965 1.00 82.25 87 GLY A CA 1
ATOM 706 C C . GLY A 1 87 ? -6.284 -16.827 6.728 1.00 82.25 87 GLY A C 1
ATOM 707 O O . GLY A 1 87 ? -7.246 -16.368 6.126 1.00 82.25 87 GLY A O 1
ATOM 708 N N . ASN A 1 88 ? -6.137 -16.664 8.044 1.00 87.06 88 ASN A N 1
ATOM 709 C CA . ASN A 1 88 ? -7.182 -16.082 8.888 1.00 87.06 88 ASN A CA 1
ATOM 710 C C . ASN A 1 88 ? -7.180 -14.541 8.876 1.00 87.06 88 ASN A C 1
ATOM 712 O O . ASN A 1 88 ? -8.040 -13.921 9.494 1.00 87.06 88 ASN A O 1
ATOM 716 N N . LEU A 1 89 ? -6.216 -13.892 8.212 1.00 90.12 89 LEU A N 1
ATOM 717 C CA . LEU A 1 89 ? -6.089 -12.434 8.244 1.00 90.12 89 LEU A CA 1
ATOM 718 C C . LEU A 1 89 ? -7.250 -11.745 7.526 1.00 90.12 89 LEU A C 1
ATOM 720 O O . LEU A 1 89 ? -7.762 -10.742 8.010 1.00 90.12 89 LEU A O 1
ATOM 724 N N . VAL A 1 90 ? -7.684 -12.301 6.396 1.00 90.44 90 VAL A N 1
ATOM 725 C CA . VAL A 1 90 ? -8.806 -11.777 5.609 1.00 90.44 90 VAL A CA 1
ATOM 726 C C . VAL A 1 90 ? -10.116 -11.794 6.406 1.00 90.44 90 VAL A C 1
ATOM 728 O O . VAL A 1 90 ? -10.711 -10.722 6.529 1.00 90.44 90 VAL A O 1
ATOM 731 N N . PRO A 1 91 ? -10.570 -12.930 6.980 1.00 90.50 91 PRO A N 1
ATOM 732 C CA . PRO A 1 91 ? -11.787 -12.936 7.788 1.00 90.50 91 PRO A CA 1
ATOM 733 C C . PRO A 1 91 ? -11.664 -12.035 9.023 1.00 90.50 91 PRO A C 1
ATOM 735 O O . PRO A 1 91 ? -12.560 -11.234 9.255 1.00 90.50 91 PRO A O 1
ATOM 738 N N . MET A 1 92 ? -10.519 -12.028 9.724 1.00 91.06 92 MET A N 1
ATOM 739 C CA . MET A 1 92 ? -10.315 -11.123 10.869 1.00 91.06 92 MET A CA 1
ATOM 740 C C . MET A 1 92 ? -10.481 -9.644 10.498 1.00 91.06 92 MET A C 1
ATOM 742 O O . MET A 1 92 ? -11.097 -8.886 11.240 1.00 91.06 92 MET A O 1
ATOM 746 N N . VAL A 1 93 ? -9.931 -9.214 9.359 1.00 92.25 93 VAL A N 1
ATOM 747 C CA . VAL A 1 93 ? -10.049 -7.822 8.899 1.00 92.25 93 VAL A CA 1
ATOM 748 C C . VAL A 1 93 ? -11.489 -7.496 8.493 1.00 92.25 93 VAL A C 1
ATOM 750 O O . VAL A 1 93 ? -11.962 -6.398 8.777 1.00 92.25 93 VAL A O 1
ATOM 753 N N . ARG A 1 94 ? -12.199 -8.435 7.857 1.00 90.06 94 ARG A N 1
ATOM 754 C CA . ARG A 1 94 ? -13.616 -8.260 7.498 1.00 90.06 94 ARG A CA 1
ATOM 755 C C . ARG A 1 94 ? -14.491 -8.095 8.735 1.00 90.06 94 ARG A C 1
ATOM 757 O O . ARG A 1 94 ? -15.290 -7.163 8.772 1.00 90.06 94 ARG A O 1
ATOM 764 N N . ASP A 1 95 ? -14.292 -8.946 9.736 1.00 90.94 95 ASP A N 1
ATOM 765 C CA . ASP A 1 95 ? -15.028 -8.890 10.999 1.00 90.94 95 ASP A CA 1
ATOM 766 C C . ASP A 1 95 ? -14.720 -7.592 11.748 1.00 90.94 95 ASP A C 1
ATOM 768 O O . ASP A 1 95 ? -15.631 -6.898 12.200 1.00 90.94 95 ASP A O 1
ATOM 772 N N . ALA A 1 96 ? -13.443 -7.201 11.800 1.00 92.25 96 ALA A N 1
ATOM 773 C CA . ALA A 1 96 ? -13.030 -5.945 12.413 1.00 92.25 96 ALA A CA 1
ATOM 774 C C . ALA A 1 96 ? -13.671 -4.733 11.726 1.00 92.25 96 ALA A C 1
ATOM 776 O O . ALA A 1 96 ? -14.090 -3.804 12.410 1.00 92.25 96 ALA A O 1
ATOM 777 N N . PHE A 1 97 ? -13.830 -4.746 10.399 1.00 91.75 97 PHE A N 1
ATOM 778 C CA . PHE A 1 97 ? -14.487 -3.652 9.682 1.00 91.75 97 PHE A CA 1
ATOM 779 C C . PHE A 1 97 ? -15.988 -3.518 9.947 1.00 91.75 97 PHE A C 1
ATOM 781 O O . PHE A 1 97 ? -16.564 -2.495 9.570 1.00 91.75 97 PHE A O 1
ATOM 788 N N . LEU A 1 98 ? -16.634 -4.486 10.601 1.00 89.00 98 LEU A N 1
ATOM 789 C CA . LEU A 1 98 ? -18.018 -4.333 11.057 1.00 89.00 98 LEU A CA 1
ATOM 790 C C . LEU A 1 98 ? -18.107 -3.397 12.268 1.00 89.00 98 LEU A C 1
ATOM 792 O O . LEU A 1 98 ? -19.052 -2.615 12.366 1.00 89.00 98 LEU A O 1
ATOM 796 N N . THR A 1 99 ? -17.119 -3.443 13.164 1.00 88.56 99 THR A N 1
ATOM 797 C CA . THR A 1 99 ? -17.110 -2.673 14.418 1.00 88.56 99 THR A CA 1
ATOM 798 C C . THR A 1 99 ? -16.209 -1.444 14.366 1.00 88.56 99 THR A C 1
ATOM 800 O O . THR A 1 99 ? -16.537 -0.410 14.944 1.00 88.56 99 THR A O 1
ATOM 803 N N . GLU A 1 100 ? -15.075 -1.541 13.677 1.00 89.56 100 GLU A N 1
ATOM 804 C CA . GLU A 1 100 ? -14.037 -0.519 13.606 1.00 89.56 100 GLU A CA 1
ATOM 805 C C . GLU A 1 100 ? -13.919 0.042 12.184 1.00 89.56 100 GLU A C 1
ATOM 807 O O . GLU A 1 100 ? -14.037 -0.655 11.180 1.00 89.56 100 GLU A O 1
ATOM 812 N N . GLU A 1 101 ? -13.666 1.343 12.077 1.00 89.88 101 GLU A N 1
ATOM 813 C CA . GLU A 1 101 ? -13.484 2.003 10.780 1.00 89.88 101 GLU A CA 1
ATOM 814 C C . GLU A 1 101 ? -12.069 1.780 10.211 1.00 89.88 101 GLU A C 1
ATOM 816 O O . GLU A 1 101 ? -11.848 1.766 8.996 1.00 89.88 101 GLU A O 1
ATOM 821 N N . MET A 1 102 ? -11.093 1.617 11.104 1.00 91.50 102 MET A N 1
ATOM 822 C CA . MET A 1 102 ? -9.675 1.497 10.793 1.00 91.50 102 MET A CA 1
ATOM 823 C C . MET A 1 102 ? -9.094 0.278 11.488 1.00 91.50 102 MET A C 1
ATOM 825 O O . MET A 1 102 ? -9.396 0.032 12.647 1.00 91.50 102 MET A O 1
ATOM 829 N N . VAL A 1 103 ? -8.191 -0.418 10.806 1.00 94.25 103 VAL A N 1
ATOM 830 C CA . VAL A 1 103 ? -7.543 -1.624 11.323 1.00 94.25 103 VAL A CA 1
ATOM 831 C C . VAL A 1 103 ? -6.032 -1.458 11.244 1.00 94.25 103 VAL A C 1
ATOM 833 O O . VAL A 1 103 ? -5.497 -1.075 10.199 1.00 94.25 103 VAL A O 1
ATOM 836 N N . ARG A 1 104 ? -5.329 -1.773 12.336 1.00 94.50 104 ARG A N 1
ATOM 837 C CA . ARG A 1 104 ? -3.860 -1.807 12.389 1.00 94.50 104 ARG A CA 1
ATOM 838 C C . ARG A 1 104 ? -3.364 -3.246 12.491 1.00 94.50 104 ARG A C 1
ATOM 840 O O . ARG A 1 104 ? -3.817 -4.000 13.344 1.00 94.50 104 ARG A O 1
ATOM 847 N N . ILE A 1 105 ? -2.392 -3.616 11.665 1.00 93.81 105 ILE A N 1
ATOM 848 C CA . ILE A 1 105 ? -1.742 -4.931 11.678 1.00 93.81 105 ILE A CA 1
ATOM 849 C C . ILE A 1 105 ? -0.249 -4.728 11.930 1.00 93.81 105 ILE A C 1
ATOM 851 O O . ILE A 1 105 ? 0.442 -4.075 11.143 1.00 93.81 105 ILE A O 1
ATOM 855 N N . ASP A 1 106 ? 0.260 -5.305 13.014 1.00 92.69 106 ASP A N 1
ATOM 856 C CA . ASP A 1 106 ? 1.674 -5.222 13.370 1.00 92.69 106 ASP A CA 1
ATOM 857 C C . ASP A 1 106 ? 2.461 -6.297 12.614 1.00 92.69 106 ASP A C 1
ATOM 859 O O . ASP A 1 106 ? 2.245 -7.488 12.811 1.00 92.69 106 ASP A O 1
ATOM 863 N N . CYS A 1 107 ? 3.416 -5.900 11.778 1.00 90.44 107 CYS A N 1
ATOM 864 C CA . CYS A 1 107 ? 4.249 -6.800 10.971 1.00 90.44 107 CYS A CA 1
ATOM 865 C C . CYS A 1 107 ? 5.707 -6.810 11.451 1.00 90.44 107 CYS A C 1
ATOM 867 O O . CYS A 1 107 ? 6.633 -6.922 10.647 1.00 90.44 107 CYS A O 1
ATOM 869 N N . LYS A 1 108 ? 5.921 -6.657 12.764 1.00 89.69 108 LYS A N 1
ATOM 870 C CA . LYS A 1 108 ? 7.262 -6.519 13.339 1.00 89.69 108 LYS A CA 1
ATOM 871 C C . LYS A 1 108 ? 8.138 -7.724 12.987 1.00 89.69 108 LYS A C 1
ATOM 873 O O . LYS A 1 108 ? 7.836 -8.849 13.389 1.00 89.69 108 LYS A O 1
ATOM 878 N N . GLY A 1 109 ? 9.247 -7.474 12.296 1.00 86.19 109 GLY A N 1
ATOM 879 C CA . GLY A 1 109 ? 10.175 -8.515 11.850 1.00 86.19 109 GLY A CA 1
ATOM 880 C C . GLY A 1 109 ? 9.849 -9.167 10.499 1.00 86.19 109 GLY A C 1
ATOM 881 O O . GLY A 1 109 ? 10.545 -10.115 10.133 1.00 86.19 109 GLY A O 1
ATOM 882 N N . LEU A 1 110 ? 8.852 -8.685 9.746 1.00 87.69 110 LEU A N 1
ATOM 883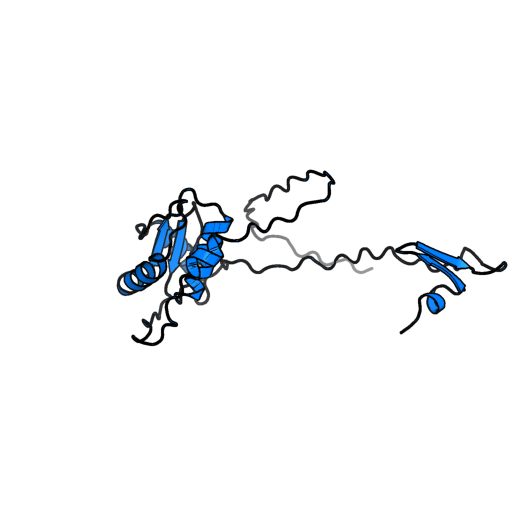 C CA . LEU A 1 110 ? 8.702 -8.995 8.315 1.00 87.69 110 LEU A CA 1
ATOM 884 C C . LEU A 1 110 ? 9.563 -8.063 7.455 1.00 87.69 110 LEU A C 1
ATOM 886 O O . LEU A 1 110 ? 9.794 -6.904 7.802 1.00 87.69 110 LEU A O 1
ATOM 890 N N . ASN A 1 111 ? 9.980 -8.538 6.280 1.00 89.38 111 ASN A N 1
ATOM 891 C CA . ASN A 1 111 ? 10.691 -7.686 5.332 1.00 89.38 111 ASN A CA 1
ATOM 892 C C . ASN A 1 111 ? 9.762 -6.624 4.733 1.00 89.38 111 ASN A C 1
ATOM 894 O O . ASN A 1 111 ? 8.554 -6.827 4.585 1.00 89.38 111 ASN A O 1
ATOM 898 N N . LYS A 1 112 ? 10.360 -5.513 4.283 1.00 88.88 112 LYS A N 1
ATOM 899 C CA . LYS A 1 112 ? 9.643 -4.400 3.636 1.00 88.88 112 LYS A CA 1
ATOM 900 C C . LYS A 1 112 ? 8.873 -4.799 2.382 1.00 88.88 112 LYS A C 1
ATOM 902 O O . LYS A 1 112 ? 7.862 -4.175 2.074 1.00 88.88 112 LYS A O 1
ATOM 907 N N . SER A 1 113 ? 9.352 -5.798 1.649 1.00 88.38 113 SER A N 1
ATOM 908 C CA . SER A 1 113 ? 8.661 -6.376 0.496 1.00 88.38 113 SER A CA 1
ATOM 909 C C . SER A 1 113 ? 7.403 -7.132 0.908 1.00 88.38 113 SER A C 1
ATOM 911 O O . SER A 1 113 ? 6.366 -7.003 0.264 1.00 88.38 113 SER A O 1
ATOM 913 N N . ASP A 1 114 ? 7.482 -7.895 1.993 1.00 88.88 114 ASP A N 1
ATOM 914 C CA . ASP A 1 114 ? 6.506 -8.934 2.308 1.00 88.88 114 ASP A CA 1
ATOM 915 C C . ASP A 1 114 ? 5.242 -8.311 2.883 1.00 88.88 114 ASP A C 1
ATOM 917 O O . ASP A 1 114 ? 4.148 -8.557 2.381 1.00 88.88 114 ASP A O 1
ATOM 921 N N . TYR A 1 115 ? 5.377 -7.389 3.842 1.00 89.31 115 TYR A N 1
ATOM 922 C CA . TYR A 1 115 ? 4.204 -6.686 4.363 1.00 89.31 115 TYR A CA 1
ATOM 923 C C . TYR A 1 115 ? 3.567 -5.748 3.320 1.00 89.31 115 TYR A C 1
ATOM 925 O O . TYR A 1 115 ? 2.366 -5.491 3.380 1.00 89.31 115 TYR A O 1
ATOM 933 N N . LYS A 1 116 ? 4.328 -5.263 2.323 1.00 90.12 116 LYS A N 1
ATOM 934 C CA . LYS A 1 116 ? 3.757 -4.521 1.182 1.00 90.12 116 LYS A CA 1
ATOM 935 C C . LYS A 1 116 ? 2.934 -5.436 0.278 1.00 90.12 116 LYS A C 1
ATOM 937 O O . LYS A 1 116 ? 1.840 -5.044 -0.120 1.00 90.12 116 LYS A O 1
ATOM 942 N N . LYS A 1 117 ? 3.427 -6.647 -0.012 1.00 90.06 117 LYS A N 1
ATOM 943 C CA . LYS A 1 117 ? 2.680 -7.674 -0.760 1.00 90.06 117 LYS A CA 1
ATOM 944 C C . LYS A 1 117 ? 1.400 -8.063 -0.021 1.00 90.06 117 LYS A C 1
ATOM 946 O O . LYS A 1 117 ? 0.340 -8.087 -0.636 1.00 90.06 117 LYS A O 1
ATOM 951 N N . ILE A 1 118 ? 1.483 -8.282 1.293 1.00 90.25 118 ILE A N 1
ATOM 952 C CA . ILE A 1 118 ? 0.326 -8.578 2.154 1.00 90.25 118 ILE A CA 1
ATOM 953 C C . ILE A 1 118 ? -0.687 -7.432 2.101 1.00 90.25 118 ILE A C 1
ATOM 955 O O . ILE A 1 118 ? -1.862 -7.676 1.855 1.00 90.25 118 ILE A O 1
ATOM 959 N N . GLY A 1 119 ? -0.242 -6.183 2.266 1.00 91.00 119 GLY A N 1
ATOM 960 C CA . GLY A 1 119 ? -1.126 -5.019 2.185 1.00 91.00 119 GLY A CA 1
ATOM 961 C C . GLY A 1 119 ? -1.814 -4.885 0.823 1.00 91.00 119 GLY A C 1
ATOM 962 O O . GLY A 1 119 ? -3.020 -4.658 0.770 1.00 91.00 119 GLY A O 1
ATOM 963 N N . PHE A 1 120 ? -1.079 -5.079 -0.277 1.00 89.88 120 PHE A N 1
ATOM 964 C CA . PHE A 1 120 ? -1.664 -5.090 -1.622 1.00 89.88 120 PHE A CA 1
ATOM 965 C C . PHE A 1 120 ? -2.699 -6.210 -1.778 1.00 89.88 120 PHE A C 1
ATOM 967 O O . PHE A 1 120 ? -3.808 -5.962 -2.236 1.00 89.88 120 PHE A O 1
ATOM 974 N N . LYS A 1 121 ? -2.383 -7.421 -1.310 1.00 89.81 121 LYS A N 1
ATOM 975 C CA . LYS A 1 121 ? -3.294 -8.565 -1.401 1.00 89.81 121 LYS A CA 1
ATOM 976 C C . LYS A 1 121 ? -4.552 -8.385 -0.548 1.00 89.81 121 LYS A C 1
ATOM 978 O O . LYS A 1 121 ? -5.632 -8.780 -0.969 1.00 89.81 121 LYS A O 1
ATOM 983 N N . LEU A 1 122 ? -4.432 -7.765 0.627 1.00 91.12 122 LEU A N 1
ATOM 984 C CA . LEU A 1 122 ? -5.579 -7.438 1.478 1.00 91.12 122 LEU A CA 1
ATOM 985 C C . LEU A 1 122 ? -6.526 -6.445 0.806 1.00 91.12 122 LEU A C 1
ATOM 987 O O . LEU A 1 122 ? -7.732 -6.632 0.903 1.00 91.12 122 LEU A O 1
ATOM 991 N N . ARG A 1 123 ? -5.997 -5.448 0.086 1.00 88.56 123 ARG A N 1
ATOM 992 C CA . ARG A 1 123 ? -6.802 -4.502 -0.702 1.00 88.56 123 ARG A CA 1
ATOM 993 C C . ARG A 1 123 ? -7.604 -5.186 -1.814 1.00 88.56 123 ARG A C 1
ATOM 995 O O . ARG A 1 123 ? -8.710 -4.748 -2.108 1.00 88.56 123 ARG A O 1
ATOM 1002 N N . ASP A 1 124 ? -7.059 -6.235 -2.425 1.00 87.94 124 ASP A N 1
ATOM 1003 C CA . ASP A 1 124 ? -7.762 -6.983 -3.474 1.00 87.94 124 ASP A CA 1
ATOM 1004 C C . ASP A 1 124 ? -8.865 -7.891 -2.898 1.00 87.94 124 ASP A C 1
ATOM 1006 O O . ASP A 1 124 ? -9.898 -8.095 -3.530 1.00 87.94 124 ASP A O 1
ATOM 1010 N N . LEU A 1 125 ? -8.652 -8.454 -1.702 1.00 88.44 125 LEU A N 1
ATOM 1011 C CA . LEU A 1 125 ? -9.562 -9.430 -1.079 1.00 88.44 125 LEU A CA 1
ATOM 1012 C C . LEU A 1 125 ? -10.630 -8.809 -0.175 1.00 88.44 125 LEU A C 1
ATOM 1014 O O . LEU A 1 125 ? -11.679 -9.416 0.067 1.00 88.44 125 LEU A O 1
ATOM 1018 N N . VAL A 1 126 ? -10.347 -7.633 0.370 1.00 87.38 126 VAL A N 1
ATOM 1019 C CA . VAL A 1 126 ? -11.252 -6.840 1.197 1.00 87.38 126 VAL A CA 1
ATOM 1020 C C . VAL A 1 126 ? -11.275 -5.448 0.580 1.00 87.38 126 VAL A C 1
ATOM 1022 O O . VAL A 1 126 ? -10.196 -4.871 0.440 1.00 87.38 126 VAL A O 1
ATOM 1025 N N . PRO A 1 127 ? -12.446 -4.887 0.222 1.00 84.19 127 PRO A N 1
ATOM 1026 C CA . PRO A 1 127 ? -12.537 -3.555 -0.370 1.00 84.19 127 PRO A CA 1
ATOM 1027 C C . PRO A 1 127 ? -12.124 -2.500 0.664 1.00 84.19 127 PRO A C 1
ATOM 1029 O O . PRO A 1 127 ? -12.945 -1.933 1.376 1.00 84.19 127 PRO A O 1
ATOM 1032 N N . CYS A 1 128 ? -10.818 -2.287 0.790 1.00 89.00 128 CYS A N 1
ATOM 1033 C CA . CYS A 1 128 ? -10.206 -1.405 1.766 1.00 89.00 128 CYS A CA 1
ATOM 1034 C C . CYS A 1 128 ? -9.073 -0.592 1.136 1.00 89.00 128 CYS A C 1
ATOM 1036 O O . CYS A 1 128 ? -8.511 -0.913 0.086 1.00 89.00 128 CYS A O 1
ATOM 1038 N N . ILE A 1 129 ? -8.742 0.502 1.802 1.00 90.88 129 ILE A N 1
ATOM 1039 C CA . ILE A 1 129 ? -7.790 1.510 1.372 1.00 90.88 129 ILE A CA 1
ATOM 1040 C C . ILE A 1 129 ? -6.567 1.442 2.287 1.00 90.88 129 ILE A C 1
ATOM 1042 O O . ILE A 1 129 ? -6.669 1.497 3.514 1.00 90.88 129 ILE A O 1
ATOM 1046 N N . LEU A 1 130 ? -5.384 1.349 1.675 1.00 91.88 130 LEU A N 1
ATOM 1047 C CA . LEU A 1 130 ? -4.103 1.364 2.379 1.00 91.88 130 LEU A CA 1
ATOM 1048 C C . LEU A 1 130 ? -3.755 2.793 2.806 1.00 91.88 130 LEU A C 1
ATOM 1050 O O . LEU A 1 130 ? -3.541 3.665 1.964 1.00 91.88 130 LEU A O 1
ATOM 1054 N N . VAL A 1 131 ? -3.650 3.025 4.114 1.00 91.88 131 VAL A N 1
ATOM 1055 C CA . VAL A 1 131 ? -3.387 4.360 4.678 1.00 91.88 131 VAL A CA 1
ATOM 1056 C C . VAL A 1 131 ? -1.890 4.589 4.884 1.00 91.88 131 VAL A C 1
ATOM 1058 O O . VAL A 1 131 ? -1.346 5.629 4.498 1.00 91.88 131 VAL A O 1
ATOM 1061 N N . THR A 1 132 ? -1.201 3.636 5.520 1.00 91.00 132 THR A N 1
ATOM 1062 C CA . THR A 1 132 ? 0.236 3.740 5.811 1.00 91.00 132 THR A CA 1
ATOM 1063 C C . THR A 1 132 ? 0.898 2.377 6.028 1.00 91.00 132 THR A C 1
ATOM 1065 O O . THR A 1 132 ? 0.259 1.428 6.475 1.00 91.00 132 THR A O 1
ATOM 1068 N N . PHE A 1 133 ? 2.201 2.325 5.731 1.00 90.88 133 PHE A N 1
ATOM 1069 C CA . PHE A 1 133 ? 3.113 1.203 5.995 1.00 90.88 133 PHE A CA 1
ATOM 1070 C C . PHE A 1 133 ? 4.233 1.565 6.996 1.00 90.88 133 PHE A C 1
ATOM 1072 O O . PHE A 1 133 ? 5.317 0.973 6.995 1.00 90.88 133 PHE A O 1
ATOM 1079 N N . LYS A 1 134 ? 4.051 2.636 7.779 1.00 88.75 134 LYS A N 1
ATOM 1080 C CA . LYS A 1 134 ? 5.098 3.152 8.675 1.00 88.75 134 LYS A CA 1
ATOM 1081 C C . LYS A 1 134 ? 5.375 2.173 9.822 1.00 88.75 134 LYS A C 1
ATOM 1083 O O . LYS A 1 134 ? 4.467 1.525 10.319 1.00 88.75 134 LYS A O 1
ATOM 1088 N N . LYS A 1 135 ? 6.637 2.126 10.269 1.00 88.12 135 LYS A N 1
ATOM 1089 C CA . LYS A 1 135 ? 7.093 1.359 11.447 1.00 88.12 135 LYS A CA 1
ATOM 1090 C C . LYS A 1 135 ? 6.767 -0.145 11.405 1.00 88.12 135 LYS A C 1
ATOM 1092 O O . LYS A 1 135 ? 6.473 -0.720 12.443 1.00 88.12 135 LYS A O 1
ATOM 1097 N N . GLU A 1 136 ? 6.825 -0.772 10.226 1.00 90.75 136 GLU A N 1
ATOM 1098 C CA . GLU A 1 136 ? 6.466 -2.195 10.054 1.00 90.75 136 GLU A CA 1
ATOM 1099 C C . GLU A 1 136 ? 5.006 -2.487 10.452 1.00 90.75 136 GLU A C 1
ATOM 1101 O O . GLU A 1 136 ? 4.684 -3.576 10.916 1.00 90.75 136 GLU A O 1
ATOM 1106 N N . GLN A 1 137 ? 4.112 -1.509 10.291 1.00 92.00 137 GLN A N 1
ATOM 1107 C CA . GLN A 1 137 ? 2.681 -1.648 10.554 1.00 92.00 137 GLN A CA 1
ATOM 1108 C C . GLN A 1 137 ? 1.900 -1.371 9.279 1.00 92.00 137 GLN A C 1
ATOM 1110 O O . GLN A 1 137 ? 2.229 -0.446 8.536 1.00 92.00 137 GLN A O 1
ATOM 1115 N N . ILE A 1 138 ? 0.852 -2.152 9.045 1.00 93.50 138 ILE A N 1
ATOM 1116 C CA . ILE A 1 138 ? -0.110 -1.920 7.970 1.00 93.50 138 ILE A CA 1
ATOM 1117 C C . ILE A 1 138 ? -1.342 -1.289 8.603 1.00 93.50 138 ILE A C 1
ATOM 1119 O O . ILE A 1 138 ? -1.912 -1.849 9.536 1.00 93.50 138 ILE A O 1
ATOM 1123 N N . VAL A 1 139 ? -1.756 -0.132 8.097 1.00 93.88 139 VAL A N 1
ATOM 1124 C CA . VAL A 1 139 ? -3.013 0.504 8.499 1.00 93.88 139 VAL A CA 1
ATOM 1125 C C . VAL A 1 139 ? -3.966 0.498 7.318 1.00 93.88 139 VAL A C 1
ATOM 1127 O O . VAL A 1 139 ? -3.637 1.012 6.242 1.00 93.88 139 VAL A O 1
ATOM 1130 N N . LEU A 1 140 ? -5.146 -0.061 7.549 1.00 93.44 140 LEU A N 1
ATOM 1131 C CA . LEU A 1 140 ? -6.223 -0.194 6.582 1.00 93.44 140 LEU A CA 1
ATOM 1132 C C . LEU A 1 140 ? -7.414 0.657 7.006 1.00 93.44 140 LEU A C 1
ATOM 1134 O O . LEU A 1 140 ? -7.698 0.806 8.195 1.00 93.44 140 LEU A O 1
ATOM 1138 N N . TRP A 1 141 ? -8.119 1.185 6.017 1.00 92.38 141 TRP A N 1
ATOM 1139 C CA . TRP A 1 141 ? -9.359 1.925 6.194 1.00 92.38 141 TRP A CA 1
ATOM 1140 C C . TRP A 1 141 ? -10.413 1.392 5.236 1.00 92.38 141 TRP A C 1
ATOM 1142 O O . TRP A 1 141 ? -10.118 1.167 4.066 1.00 92.38 141 TRP A O 1
ATOM 1152 N N . ARG A 1 142 ? -11.638 1.181 5.710 1.00 89.62 142 ARG A N 1
ATOM 1153 C CA . ARG A 1 142 ? -12.717 0.645 4.868 1.00 89.62 142 ARG A CA 1
ATOM 1154 C C . ARG A 1 142 ? -13.325 1.673 3.900 1.00 89.62 142 ARG A C 1
ATOM 1156 O O . ARG A 1 142 ? -13.865 1.280 2.875 1.00 89.62 142 ARG A O 1
ATOM 1163 N N . GLY A 1 143 ? -13.215 2.971 4.199 1.00 86.06 143 GLY A N 1
ATOM 1164 C CA . GLY A 1 143 ? -13.935 4.040 3.493 1.00 86.06 143 GLY A CA 1
ATOM 1165 C C . GLY A 1 143 ? -15.163 4.538 4.268 1.00 86.06 143 GLY A C 1
ATOM 1166 O O . GLY A 1 143 ? -15.659 3.854 5.162 1.00 86.06 143 GLY A O 1
ATOM 1167 N N . GLU A 1 144 ? -15.671 5.726 3.933 1.00 77.81 144 GLU A N 1
ATOM 1168 C CA . GLU A 1 144 ? -16.836 6.315 4.622 1.00 77.81 144 GLU A CA 1
ATOM 1169 C C . GLU A 1 144 ? -18.126 5.507 4.401 1.00 77.81 144 GLU A C 1
ATOM 1171 O O . GLU A 1 144 ? -18.899 5.299 5.333 1.00 77.81 144 GLU A O 1
ATOM 1176 N N . ASN A 1 145 ? -18.324 4.973 3.191 1.00 70.12 145 ASN A N 1
ATOM 1177 C CA . ASN A 1 145 ? -19.538 4.257 2.784 1.00 70.12 145 ASN A CA 1
ATOM 1178 C C . ASN A 1 145 ? -19.319 2.740 2.715 1.00 70.12 145 ASN A C 1
ATOM 1180 O O . ASN A 1 145 ? -19.545 2.114 1.677 1.00 70.12 145 ASN A O 1
ATOM 1184 N N . TYR A 1 146 ? -18.834 2.138 3.801 1.00 72.75 146 TYR A N 1
ATOM 1185 C CA . TYR A 1 146 ? -18.655 0.688 3.833 1.00 72.75 146 TYR A CA 1
ATOM 1186 C C . TYR A 1 146 ? -20.008 -0.024 3.862 1.00 72.75 146 TYR A C 1
ATOM 1188 O O . TYR A 1 146 ? -20.729 0.018 4.858 1.00 72.75 146 TYR A O 1
ATOM 1196 N N . THR A 1 147 ? -20.330 -0.704 2.765 1.00 68.81 147 THR A N 1
ATOM 1197 C CA . THR A 1 147 ? -21.408 -1.689 2.712 1.00 68.81 147 THR A CA 1
ATOM 1198 C C . THR A 1 147 ? -20.772 -3.068 2.867 1.00 68.81 147 THR A C 1
ATOM 1200 O O . THR A 1 147 ? -19.946 -3.447 2.031 1.00 68.81 147 THR A O 1
ATOM 1203 N N . PRO A 1 148 ? -21.073 -3.812 3.948 1.00 66.88 148 PRO A N 1
ATOM 1204 C CA . PRO A 1 148 ? -20.593 -5.178 4.061 1.00 66.88 148 PRO A CA 1
ATOM 1205 C C . PRO A 1 148 ? -21.125 -5.974 2.860 1.00 66.88 148 PRO A C 1
ATOM 1207 O O . PRO A 1 148 ? -22.306 -5.843 2.531 1.00 66.88 148 PRO A O 1
ATOM 1210 N N . PRO A 1 149 ? -20.282 -6.766 2.176 1.00 65.31 149 PRO A N 1
ATOM 1211 C CA . PRO A 1 149 ? -20.745 -7.583 1.064 1.00 65.31 149 PRO A CA 1
ATOM 1212 C C . PRO A 1 149 ? -21.841 -8.542 1.541 1.00 65.31 149 PRO A C 1
ATOM 1214 O O . PRO A 1 149 ? -21.705 -9.150 2.605 1.00 65.31 149 PRO A O 1
ATOM 1217 N N . GLU A 1 150 ? -22.911 -8.680 0.757 1.00 62.66 150 GLU A N 1
ATOM 1218 C CA . GLU A 1 150 ? -24.005 -9.614 1.034 1.00 62.66 150 GLU A CA 1
ATOM 1219 C C . GLU A 1 150 ? -23.456 -11.044 1.247 1.00 62.66 150 GLU A C 1
ATOM 1221 O O . GLU A 1 150 ? -22.534 -11.472 0.532 1.00 62.66 150 GLU A O 1
ATOM 1226 N N . PRO A 1 151 ? -23.995 -11.810 2.217 1.00 53.66 151 PRO A N 1
ATOM 1227 C CA . PRO A 1 151 ? -23.543 -13.170 2.488 1.00 53.66 151 PRO A CA 1
ATOM 1228 C C . PRO A 1 151 ? -23.838 -14.067 1.275 1.00 53.66 151 PRO A C 1
ATOM 1230 O O . PRO A 1 151 ? -24.966 -14.495 1.059 1.00 53.66 151 PRO A O 1
ATOM 1233 N N . GLY A 1 152 ? -22.813 -14.341 0.463 1.00 57.12 152 GLY A N 1
ATOM 1234 C CA . GLY A 1 152 ? -22.922 -15.189 -0.733 1.00 57.12 152 GLY A CA 1
ATOM 1235 C C . GLY A 1 152 ? -22.127 -14.717 -1.952 1.00 57.12 152 GLY A C 1
ATOM 1236 O O . GLY A 1 152 ? -22.032 -15.453 -2.929 1.00 57.12 152 GLY A O 1
ATOM 1237 N N . GLN A 1 153 ? -21.520 -13.526 -1.909 1.00 55.69 153 GLN A N 1
ATOM 1238 C CA . GLN A 1 153 ? -20.792 -12.951 -3.051 1.00 55.69 153 GLN A CA 1
ATOM 1239 C C . GLN A 1 153 ? -19.275 -13.212 -3.046 1.00 55.69 153 GLN A C 1
ATOM 1241 O O . GLN A 1 153 ? -18.539 -12.654 -3.860 1.00 55.69 153 GLN A O 1
ATOM 1246 N N . PHE A 1 154 ? -18.786 -14.060 -2.139 1.00 52.19 154 PHE A N 1
ATOM 1247 C CA . PHE A 1 154 ? -17.364 -14.372 -2.049 1.00 52.19 154 PHE A CA 1
ATOM 1248 C C . PHE A 1 154 ? -16.994 -15.549 -2.950 1.00 52.19 154 PHE A C 1
ATOM 1250 O O . PHE A 1 154 ? -17.590 -16.622 -2.883 1.00 52.19 154 PHE A O 1
ATOM 1257 N N . VAL A 1 155 ? -15.965 -15.339 -3.771 1.00 51.00 155 VAL A N 1
ATOM 1258 C CA . VAL A 1 155 ? -15.246 -16.417 -4.453 1.00 51.00 155 VAL A CA 1
ATOM 1259 C C . VAL A 1 155 ? -14.688 -17.350 -3.377 1.00 51.00 155 VAL A C 1
ATOM 1261 O O . VAL A 1 155 ? -14.102 -16.879 -2.401 1.00 51.00 155 VAL A O 1
ATOM 1264 N N . VAL A 1 156 ? -14.929 -18.650 -3.553 1.00 46.81 156 VAL A N 1
ATOM 1265 C CA . VAL A 1 156 ? -14.493 -19.738 -2.670 1.00 46.81 156 VAL A CA 1
ATOM 1266 C C . VAL A 1 156 ? -13.032 -19.543 -2.258 1.00 46.81 156 VAL A C 1
ATOM 1268 O O . VAL A 1 156 ? -12.178 -19.228 -3.087 1.00 46.81 156 VAL A O 1
ATOM 1271 N N . GLU A 1 157 ? -12.779 -19.704 -0.958 1.00 54.22 157 GLU A N 1
ATOM 1272 C CA . GLU A 1 157 ? -11.455 -19.705 -0.344 1.00 54.22 157 GLU A CA 1
ATOM 1273 C C . GLU A 1 157 ? -10.575 -20.784 -0.979 1.00 54.22 157 GLU A C 1
ATOM 1275 O O . GLU A 1 157 ? -10.572 -21.934 -0.553 1.00 54.22 157 GLU A O 1
ATOM 1280 N N . ASP A 1 158 ? -9.780 -20.406 -1.973 1.00 46.69 158 ASP A N 1
ATOM 1281 C CA . ASP A 1 158 ? -8.560 -21.139 -2.265 1.00 46.69 158 ASP A CA 1
ATOM 1282 C C . ASP A 1 158 ? -7.427 -20.534 -1.439 1.00 46.69 158 ASP A C 1
ATOM 1284 O O . ASP A 1 158 ? -7.245 -19.313 -1.382 1.00 46.69 158 ASP A O 1
ATOM 1288 N N . ASN A 1 159 ? -6.611 -21.409 -0.850 1.00 50.34 159 ASN A N 1
ATOM 1289 C CA . ASN A 1 159 ? -5.384 -21.159 -0.074 1.00 50.34 159 ASN A CA 1
ATOM 1290 C C . ASN A 1 159 ? -4.306 -20.288 -0.781 1.00 50.34 159 ASN A C 1
ATOM 1292 O O . ASN A 1 159 ? -3.163 -20.194 -0.328 1.00 50.34 159 ASN A O 1
ATOM 1296 N N . SER A 1 160 ? -4.650 -19.622 -1.884 1.00 55.69 160 SER A N 1
ATOM 1297 C CA . SER A 1 160 ? -3.838 -18.748 -2.734 1.00 55.69 160 SER A CA 1
ATOM 1298 C C . SER A 1 160 ? -3.135 -17.614 -1.977 1.00 55.69 160 SER A C 1
ATOM 1300 O O . SER A 1 160 ? -2.055 -17.182 -2.387 1.00 55.69 160 SER A O 1
ATOM 1302 N N . PHE A 1 161 ? -3.679 -17.158 -0.839 1.00 56.66 161 PHE A N 1
ATOM 1303 C CA . PHE A 1 161 ? -3.030 -16.121 -0.027 1.00 56.66 161 PHE A CA 1
ATOM 1304 C C . PHE A 1 161 ? -1.623 -16.533 0.435 1.00 56.66 161 PHE A C 1
ATOM 1306 O O . PHE A 1 161 ? -0.705 -15.715 0.406 1.00 56.66 161 PHE A O 1
ATOM 1313 N N . ASN A 1 162 ? -1.430 -17.804 0.804 1.00 54.72 162 ASN A N 1
ATOM 1314 C CA . ASN A 1 162 ? -0.147 -18.292 1.314 1.00 54.72 162 ASN A CA 1
ATOM 1315 C C . ASN A 1 162 ? 0.831 -18.660 0.178 1.00 54.72 162 ASN A C 1
ATOM 1317 O O . ASN A 1 162 ? 2.024 -18.381 0.291 1.00 54.72 162 ASN A O 1
ATOM 1321 N N . TYR A 1 163 ? 0.348 -19.212 -0.943 1.00 56.03 163 TYR A N 1
ATOM 1322 C CA . TYR A 1 163 ? 1.208 -19.607 -2.074 1.00 56.03 163 TYR A CA 1
ATOM 1323 C C . TYR A 1 163 ? 1.863 -18.411 -2.780 1.00 56.03 163 TYR A C 1
ATOM 1325 O O . TYR A 1 163 ? 3.036 -18.475 -3.137 1.00 56.03 163 TYR A O 1
ATOM 1333 N N . LEU A 1 164 ? 1.150 -17.290 -2.922 1.00 50.97 164 LEU A N 1
ATOM 1334 C CA . LEU A 1 164 ? 1.670 -16.094 -3.603 1.00 50.97 164 LEU A CA 1
ATOM 1335 C C . LEU A 1 164 ? 2.637 -15.265 -2.744 1.00 50.97 164 LEU A C 1
ATOM 1337 O O . LEU A 1 164 ? 3.412 -14.465 -3.270 1.00 50.97 164 LEU A O 1
ATOM 1341 N N . VAL A 1 165 ? 2.577 -15.428 -1.422 1.00 53.66 165 VAL A N 1
ATOM 1342 C CA . VAL A 1 165 ? 3.451 -14.720 -0.476 1.00 53.66 165 VAL A CA 1
ATOM 1343 C C . VAL A 1 165 ? 4.685 -15.563 -0.126 1.00 53.66 165 VAL A C 1
ATOM 1345 O O . VAL A 1 165 ? 5.741 -14.986 0.121 1.00 53.66 165 VAL A O 1
ATOM 1348 N N . GLY A 1 166 ? 4.584 -16.899 -0.163 1.00 45.12 166 GLY A N 1
ATOM 1349 C CA . GLY A 1 166 ? 5.661 -17.827 0.207 1.00 45.12 166 GLY A CA 1
ATOM 1350 C C . GLY A 1 166 ? 6.512 -18.401 -0.935 1.00 45.12 166 GLY A C 1
ATOM 1351 O O . GLY A 1 166 ? 7.588 -18.919 -0.656 1.00 45.12 166 GLY A O 1
ATOM 1352 N N . GLY A 1 167 ? 6.080 -18.324 -2.199 1.00 44.56 167 GLY A N 1
ATOM 1353 C CA . GLY A 1 167 ? 6.777 -18.955 -3.328 1.00 44.56 167 GLY A CA 1
ATOM 1354 C C . GLY A 1 167 ? 7.193 -17.965 -4.412 1.00 44.56 167 GLY A C 1
ATOM 1355 O O . GLY A 1 167 ? 6.411 -17.670 -5.306 1.00 44.56 167 GLY A O 1
ATOM 1356 N N . SER A 1 168 ? 8.423 -17.456 -4.346 1.00 44.00 168 SER A N 1
ATOM 1357 C CA . SER A 1 168 ? 9.123 -16.897 -5.513 1.00 44.00 168 SER A CA 1
ATOM 1358 C C . SER A 1 168 ? 10.628 -16.911 -5.249 1.00 44.00 168 SER A C 1
ATOM 1360 O O . SER A 1 168 ? 11.274 -15.873 -5.130 1.00 44.00 168 SER A O 1
ATOM 1362 N N . SER A 1 169 ? 11.170 -18.113 -5.107 1.00 39.50 169 SER A N 1
ATOM 1363 C CA . SER A 1 169 ? 12.596 -18.393 -5.244 1.00 39.50 169 SER A CA 1
ATOM 1364 C C . SER A 1 169 ? 12.726 -19.407 -6.372 1.00 39.50 169 SER A C 1
ATOM 1366 O O . SER A 1 169 ? 12.920 -20.592 -6.120 1.00 39.50 169 SER A O 1
ATOM 1368 N N . ASP A 1 170 ? 12.532 -18.936 -7.605 1.00 32.75 170 ASP A N 1
ATOM 1369 C CA . ASP A 1 170 ? 12.920 -19.709 -8.777 1.00 32.75 170 ASP A CA 1
ATOM 1370 C C . ASP A 1 170 ? 14.406 -19.470 -9.015 1.00 32.75 170 ASP A C 1
ATOM 1372 O O . ASP A 1 170 ? 14.874 -18.355 -9.256 1.00 32.75 170 ASP A O 1
ATOM 1376 N N . ILE A 1 171 ? 15.126 -20.569 -8.840 1.00 35.69 171 ILE A N 1
ATOM 1377 C CA . ILE A 1 171 ? 16.536 -20.762 -9.118 1.00 35.69 171 ILE A CA 1
ATOM 1378 C C . ILE A 1 171 ? 16.733 -20.667 -10.633 1.00 35.69 171 ILE A C 1
ATOM 1380 O O . ILE A 1 171 ? 16.112 -21.404 -11.395 1.00 35.69 171 ILE A O 1
ATOM 1384 N N . VAL A 1 172 ? 17.649 -19.798 -11.048 1.00 30.72 172 VAL A N 1
ATOM 1385 C CA . VAL A 1 172 ? 18.387 -19.918 -12.309 1.00 30.72 172 VAL A CA 1
ATOM 1386 C C . VAL A 1 172 ? 19.863 -19.681 -11.988 1.00 30.72 172 VAL A C 1
ATOM 1388 O O . VAL A 1 172 ? 20.302 -18.546 -11.824 1.00 30.72 172 VAL A O 1
ATOM 1391 N N . GLU A 1 173 ? 20.596 -20.780 -11.819 1.00 29.67 173 GLU A N 1
ATOM 1392 C CA . GLU A 1 173 ? 22.048 -20.882 -12.049 1.00 29.67 173 GLU A CA 1
ATOM 1393 C C . GLU A 1 173 ? 22.264 -20.915 -13.576 1.00 29.67 173 GLU A C 1
ATOM 1395 O O . GLU A 1 173 ? 21.423 -21.475 -14.277 1.00 29.67 173 GLU A O 1
ATOM 1400 N N . GLU A 1 174 ? 23.269 -20.348 -14.240 1.00 26.95 174 GLU A N 1
ATOM 1401 C CA . GLU A 1 174 ? 24.518 -19.615 -13.972 1.00 26.95 174 GLU A CA 1
ATOM 1402 C C . GLU A 1 174 ? 24.599 -18.552 -15.106 1.00 26.95 174 GLU A C 1
ATOM 1404 O O . GLU A 1 174 ? 24.027 -18.738 -16.178 1.00 26.95 174 GLU A O 1
ATOM 1409 N N . ASP A 1 175 ? 25.182 -17.366 -14.931 1.00 25.06 175 ASP A N 1
ATOM 1410 C CA . ASP A 1 175 ? 26.595 -17.194 -15.263 1.00 25.06 175 ASP A CA 1
ATOM 1411 C C . ASP A 1 175 ? 27.194 -15.930 -14.636 1.00 25.06 175 ASP A C 1
ATOM 1413 O O . ASP A 1 175 ? 26.574 -14.872 -14.497 1.00 25.06 175 ASP A O 1
ATOM 1417 N N . SER A 1 176 ? 28.459 -16.081 -14.277 1.00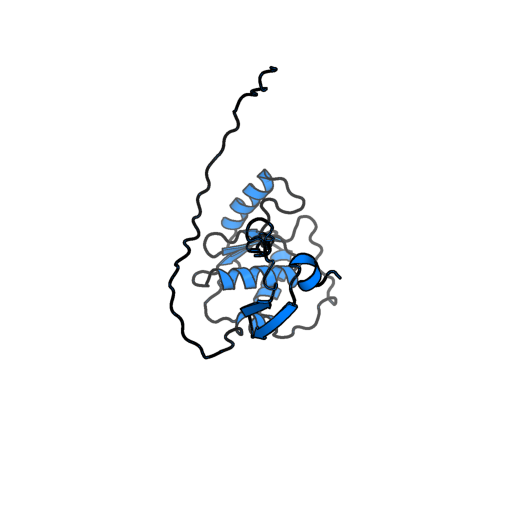 35.94 176 SER A N 1
ATOM 1418 C CA . SER A 1 176 ? 29.280 -15.152 -13.517 1.00 35.94 176 SER A CA 1
ATOM 1419 C C . SER A 1 176 ? 29.526 -13.833 -14.253 1.00 35.94 176 SER A C 1
ATOM 1421 O O . SER A 1 176 ? 30.197 -13.819 -15.282 1.00 35.94 176 SER A O 1
ATOM 1423 N N . ASN A 1 177 ? 29.131 -12.699 -13.664 1.00 28.23 177 ASN A N 1
ATOM 1424 C CA . ASN A 1 177 ? 30.014 -11.533 -13.666 1.00 28.23 177 ASN A CA 1
ATOM 1425 C C . ASN A 1 177 ? 29.689 -10.555 -12.533 1.00 28.23 177 ASN A C 1
ATOM 1427 O O . ASN A 1 177 ? 28.604 -9.982 -12.444 1.00 28.23 177 ASN A O 1
ATOM 1431 N N . SER A 1 178 ? 30.678 -10.361 -11.671 1.00 36.44 178 SER A N 1
ATOM 1432 C CA . SER A 1 178 ? 30.697 -9.385 -10.595 1.00 36.44 178 SER A CA 1
ATOM 1433 C C . SER A 1 178 ? 30.614 -7.959 -11.136 1.00 36.44 178 SER A C 1
ATOM 1435 O O . SER A 1 178 ? 31.463 -7.555 -11.927 1.00 36.44 178 SER A O 1
ATOM 1437 N N . ASN A 1 179 ? 29.671 -7.170 -10.626 1.00 28.77 179 ASN A N 1
ATOM 1438 C CA . ASN A 1 179 ? 29.952 -5.789 -10.250 1.00 28.77 179 ASN A CA 1
ATOM 1439 C C . ASN A 1 179 ? 28.958 -5.337 -9.183 1.00 28.77 179 ASN A C 1
ATOM 1441 O O . ASN A 1 179 ? 27.746 -5.328 -9.385 1.00 28.77 179 ASN A O 1
ATOM 1445 N N . SER A 1 180 ? 29.508 -5.001 -8.021 1.00 35.38 180 SER A N 1
ATOM 1446 C CA . SER A 1 180 ? 28.796 -4.403 -6.908 1.00 35.38 180 SER A CA 1
ATOM 1447 C C . SER A 1 180 ? 28.449 -2.954 -7.239 1.00 35.38 180 SER A C 1
ATOM 1449 O O . SER A 1 180 ? 29.314 -2.131 -7.533 1.00 35.38 180 SER A O 1
ATOM 1451 N N . SER A 1 181 ? 27.173 -2.616 -7.127 1.00 28.73 181 SER A N 1
ATOM 1452 C CA . SER A 1 181 ? 26.740 -1.234 -6.960 1.00 28.73 181 SER A CA 1
ATOM 1453 C C . SER A 1 181 ? 25.607 -1.223 -5.946 1.00 28.73 181 SER A C 1
ATOM 1455 O O . SER A 1 181 ? 24.458 -1.532 -6.251 1.00 28.73 181 SER A O 1
ATOM 1457 N N . ASN A 1 182 ? 25.978 -0.927 -4.701 1.00 29.27 182 ASN A N 1
ATOM 1458 C CA . ASN A 1 182 ? 25.048 -0.593 -3.636 1.00 29.27 182 ASN A CA 1
ATOM 1459 C C . ASN A 1 182 ? 24.336 0.708 -4.027 1.00 29.27 182 ASN A C 1
ATOM 1461 O O . ASN A 1 182 ? 24.940 1.775 -3.943 1.00 29.27 182 ASN A O 1
ATOM 1465 N N . GLU A 1 183 ? 23.071 0.638 -4.438 1.00 27.45 183 GLU A N 1
ATOM 1466 C CA . GLU A 1 183 ? 22.241 1.833 -4.583 1.00 27.45 183 GLU A CA 1
ATOM 1467 C C . GLU A 1 183 ? 21.498 2.107 -3.275 1.00 27.45 183 GLU A C 1
ATOM 1469 O O . GLU A 1 183 ? 20.519 1.458 -2.899 1.00 27.45 183 GLU A O 1
ATOM 1474 N N . SER A 1 184 ? 22.023 3.083 -2.543 1.00 26.94 184 SER A N 1
ATOM 1475 C CA . SER A 1 184 ? 21.397 3.712 -1.391 1.00 26.94 184 SER A CA 1
ATOM 1476 C C . SER A 1 184 ? 20.170 4.512 -1.832 1.00 26.94 184 SER A C 1
ATOM 1478 O O . SER A 1 184 ? 20.300 5.584 -2.419 1.00 26.94 184 SER A O 1
ATOM 1480 N N . PHE A 1 185 ? 18.971 4.029 -1.512 1.00 30.33 185 PHE A N 1
ATOM 1481 C CA . PHE A 1 185 ? 17.752 4.834 -1.597 1.00 30.33 185 PHE A CA 1
ATOM 1482 C C . PHE A 1 185 ? 17.686 5.794 -0.401 1.00 30.33 185 PHE A C 1
ATOM 1484 O O . PHE A 1 185 ? 17.251 5.417 0.691 1.00 30.33 185 PHE A O 1
ATOM 1491 N N . SER A 1 186 ? 18.153 7.028 -0.620 1.00 28.34 186 SER A N 1
ATOM 1492 C CA . SER A 1 186 ? 18.022 8.134 0.333 1.00 28.34 186 SER A CA 1
ATOM 1493 C C . SER A 1 186 ? 16.553 8.502 0.518 1.00 28.34 186 SER A C 1
ATOM 1495 O O . SER A 1 186 ? 15.777 8.546 -0.438 1.00 28.34 186 SER A O 1
ATOM 1497 N N . SER A 1 187 ? 16.169 8.737 1.766 1.00 32.66 187 SER A N 1
ATOM 1498 C CA . SER A 1 187 ? 14.877 9.295 2.149 1.00 32.66 187 SER A CA 1
ATOM 1499 C C . SER A 1 187 ? 15.162 10.645 2.779 1.00 32.66 187 SER A C 1
ATOM 1501 O O . SER A 1 187 ? 15.401 10.690 3.978 1.00 32.66 187 SER A O 1
ATOM 1503 N N . ASP A 1 188 ? 15.138 11.709 1.984 1.00 34.22 188 ASP A N 1
ATOM 1504 C CA . ASP A 1 188 ? 15.222 13.070 2.504 1.00 34.22 188 ASP A CA 1
ATOM 1505 C C . ASP A 1 188 ? 14.015 13.864 1.998 1.00 34.22 188 ASP A C 1
ATOM 1507 O O . ASP A 1 188 ? 13.857 14.136 0.808 1.00 34.22 188 ASP A O 1
ATOM 1511 N N . ASP A 1 189 ? 13.119 14.156 2.941 1.00 38.84 189 ASP A N 1
ATOM 1512 C CA . ASP A 1 189 ? 12.077 15.167 2.826 1.00 38.84 189 ASP A CA 1
ATOM 1513 C C . ASP A 1 189 ? 12.764 16.539 2.943 1.00 38.84 189 ASP A C 1
ATOM 1515 O O . ASP A 1 189 ? 13.100 16.966 4.048 1.00 38.84 189 ASP A O 1
ATOM 1519 N N . GLU A 1 190 ? 12.975 17.238 1.824 1.00 34.09 190 GLU A N 1
ATOM 1520 C CA . GLU A 1 190 ? 13.398 18.643 1.842 1.00 34.09 190 GLU A CA 1
ATOM 1521 C C . GLU A 1 190 ? 12.202 19.563 1.548 1.00 34.09 190 GLU A C 1
ATOM 1523 O O . GLU A 1 190 ? 11.534 19.481 0.515 1.00 34.09 190 GLU A O 1
ATOM 1528 N N . LEU A 1 191 ? 11.906 20.415 2.530 1.00 39.03 191 LEU A N 1
ATOM 1529 C CA . LEU A 1 191 ? 10.875 21.447 2.517 1.00 39.03 191 LEU A CA 1
ATOM 1530 C C . LEU A 1 191 ? 11.262 22.566 1.540 1.00 39.03 191 LEU A C 1
ATOM 1532 O O . LEU A 1 191 ? 12.175 23.337 1.820 1.00 39.03 191 LEU A O 1
ATOM 1536 N N . LEU A 1 192 ? 10.521 22.719 0.442 1.00 33.62 192 LEU A N 1
ATOM 1537 C CA . LEU A 1 192 ? 10.590 23.913 -0.404 1.00 33.62 192 LEU A CA 1
ATOM 1538 C C . LEU A 1 192 ? 9.411 24.842 -0.093 1.00 33.62 192 LEU A C 1
ATOM 1540 O O . LEU A 1 192 ? 8.276 24.600 -0.506 1.00 33.62 192 LEU A O 1
ATOM 1544 N N . SER A 1 193 ? 9.706 25.916 0.642 1.00 35.44 193 SER A N 1
ATOM 1545 C CA . SER A 1 193 ? 8.870 27.121 0.704 1.00 35.44 193 SER A CA 1
ATOM 1546 C C . SER A 1 193 ? 8.892 27.850 -0.649 1.00 35.44 193 SER A C 1
ATOM 1548 O O . SER A 1 193 ? 9.939 27.876 -1.301 1.00 35.44 193 SER A O 1
ATOM 1550 N N . PRO A 1 194 ? 7.781 28.471 -1.084 1.00 35.56 194 PRO A N 1
ATOM 1551 C CA . PRO A 1 194 ? 7.720 29.169 -2.356 1.00 35.56 194 PRO A CA 1
ATOM 1552 C C . PRO A 1 194 ? 8.162 30.621 -2.171 1.00 35.56 194 PRO A C 1
ATOM 1554 O O . PRO A 1 194 ? 7.506 31.369 -1.460 1.00 35.56 194 PRO A O 1
ATOM 1557 N N . ASP A 1 195 ? 9.253 31.020 -2.821 1.00 35.88 195 ASP A N 1
ATOM 1558 C CA . ASP A 1 195 ? 9.414 32.394 -3.306 1.00 35.88 195 ASP A CA 1
ATOM 1559 C C . ASP A 1 195 ? 10.595 32.488 -4.280 1.00 35.88 195 ASP A C 1
ATOM 1561 O O . ASP A 1 195 ? 11.762 32.443 -3.895 1.00 35.88 195 ASP A O 1
ATOM 1565 N N . SER A 1 196 ? 10.305 32.660 -5.572 1.00 38.34 196 SER A N 1
ATOM 1566 C CA . SER A 1 196 ? 11.254 33.291 -6.496 1.00 38.34 196 SER A CA 1
ATOM 1567 C C . SER A 1 196 ? 10.539 34.012 -7.643 1.00 38.34 196 SER A C 1
ATOM 1569 O O . SER A 1 196 ? 10.018 33.433 -8.589 1.00 38.34 196 SER A O 1
ATOM 1571 N N . LYS A 1 197 ? 10.501 35.334 -7.462 1.00 41.31 197 LYS A N 1
ATOM 1572 C CA . LYS A 1 197 ? 10.666 36.438 -8.419 1.00 41.31 197 LYS A CA 1
ATOM 1573 C C . LYS A 1 197 ? 10.694 36.077 -9.914 1.00 41.31 197 LYS A C 1
ATOM 1575 O O . LYS A 1 197 ? 11.603 35.418 -10.407 1.00 41.31 197 LYS A O 1
ATOM 1580 N N . LEU A 1 198 ? 9.743 36.684 -10.625 1.00 38.22 198 LEU A N 1
ATOM 1581 C CA . LEU A 1 198 ? 9.712 36.874 -12.073 1.00 38.22 198 LEU A CA 1
ATOM 1582 C C . LEU A 1 198 ? 10.963 37.625 -12.556 1.00 38.22 198 LEU A C 1
ATOM 1584 O O . LEU A 1 198 ? 11.248 38.726 -12.084 1.00 38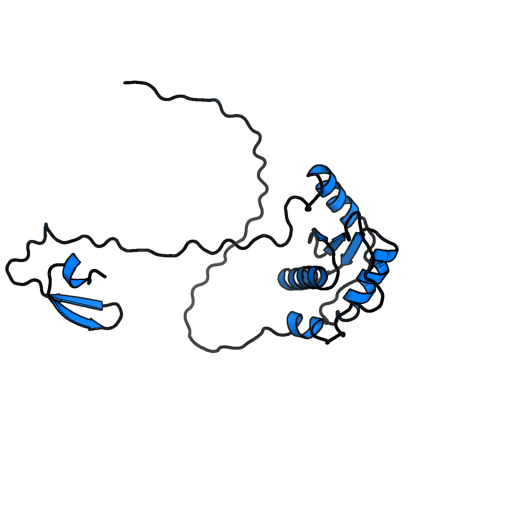.22 198 LEU A O 1
ATOM 1588 N N . LEU A 1 199 ? 11.654 37.065 -13.548 1.00 37.91 199 LEU A N 1
ATOM 1589 C CA . LEU A 1 199 ? 12.617 37.784 -14.375 1.00 37.91 199 LEU A CA 1
ATOM 1590 C C . LEU A 1 199 ? 12.266 37.517 -15.844 1.00 37.91 199 LEU A C 1
ATOM 1592 O O . LEU A 1 199 ? 12.423 36.405 -16.343 1.00 37.91 199 LEU A O 1
ATOM 1596 N N . THR A 1 200 ? 11.736 38.529 -16.525 1.00 54.19 200 THR A N 1
ATOM 1597 C CA . THR A 1 200 ? 11.567 38.535 -17.984 1.00 54.19 200 THR A CA 1
ATOM 1598 C C . THR A 1 200 ? 12.902 38.839 -18.676 1.00 54.19 200 THR A C 1
ATOM 1600 O O . THR A 1 200 ? 13.691 39.614 -18.129 1.00 54.19 200 THR A O 1
ATOM 1603 N N . PRO A 1 201 ? 13.167 38.282 -19.872 1.00 49.75 201 PRO A N 1
ATOM 1604 C CA . PRO A 1 201 ? 14.424 38.494 -20.590 1.00 49.75 201 PRO A CA 1
ATOM 1605 C C . PRO A 1 201 ? 14.485 39.860 -21.307 1.00 49.75 201 PRO A C 1
ATOM 1607 O O . PRO A 1 201 ? 13.439 40.445 -21.599 1.00 49.75 201 PRO A O 1
ATOM 1610 N N . PRO A 1 202 ? 15.696 40.369 -21.612 1.00 45.84 202 PRO A N 1
ATOM 1611 C CA . PRO A 1 202 ? 15.880 41.630 -22.320 1.00 45.84 202 PRO A CA 1
ATOM 1612 C C . PRO A 1 202 ? 15.621 41.474 -23.823 1.00 45.84 202 PRO A C 1
ATOM 1614 O O . PRO A 1 202 ? 15.964 40.460 -24.431 1.00 45.84 202 PRO A O 1
ATOM 1617 N N . ILE A 1 203 ? 15.031 42.511 -24.414 1.00 50.06 203 ILE A N 1
ATOM 1618 C CA . ILE A 1 203 ? 14.863 42.671 -25.859 1.00 50.06 203 ILE A CA 1
ATOM 1619 C C . ILE A 1 203 ? 16.147 43.317 -26.392 1.00 50.06 203 ILE A C 1
ATOM 1621 O O . ILE A 1 203 ? 16.570 44.351 -25.872 1.00 50.06 203 ILE A O 1
ATOM 1625 N N . GLY A 1 204 ? 16.766 42.672 -27.381 1.00 53.09 204 GLY A N 1
ATOM 1626 C CA . GLY A 1 204 ? 17.762 43.277 -28.268 1.00 53.09 204 GLY A CA 1
ATOM 1627 C C . GLY A 1 204 ? 17.105 43.848 -29.515 1.00 53.09 204 GLY A C 1
ATOM 1628 O O . GLY A 1 204 ? 16.005 43.360 -29.864 1.00 53.09 204 GLY A O 1
#

Organism: Papaver nudicaule (NCBI:txid74823)

Secondary structure (DSSP, 8-state):
---HHHHHTSEEEEEETTEEEEE--TT--GGG----------PPPP-PPPSS-SS-TTS-HHHHHHHHHHHHHSPEEEE--TT---TTHHHHHHHHHHH-SEEEEE-TT--HHHHHHHHHHHHHHS--EEEE-GGGEEEEE--TT--PPPTT------THHHHHHH---------------------------------PPPP-

Sequence (204 aa):
MLTLQDKTSGKIIYRHGGLLVLYRGRHYIPKERPVVPVMLWRPHEPIYPRLIKSTIDGLTIDETKEMRKRGLSVPALAKLVKNGYYGNLVPMVRDAFLTEEMVRIDCKGLNKSDYKKIGFKLRDLVPCILVTFKKEQIVLWRGENYTPPEPGQFVVEDNSFNYLVGGSSDIVEEDSNSNSSNESFSSDDELLSPDSKLLTPPIG

Radius of gyration: 28.57 Å; chains: 1; bounding box: 62×64×73 Å

pLDDT: mean 72.09, std 20.95, range [25.06, 94.5]